Protein AF-A0A8J8BDU3-F1 (afdb_monomer)

Solvent-accessible surface area (backbone atoms only — not comparable to full-atom values): 11472 Å² total; per-residue (Å²): 120,66,72,65,54,57,56,49,55,52,52,53,51,52,52,53,52,53,51,51,55,54,51,50,54,50,51,52,53,51,50,51,53,51,49,53,53,48,52,54,54,50,52,51,52,50,51,53,51,51,54,56,48,59,62,48,70,78,60,67,96,69,56,74,68,55,54,52,53,50,49,53,53,50,52,53,49,52,52,54,50,51,51,70,76,44,81,75,67,71,87,65,80,62,79,77,59,69,36,71,42,78,63,48,75,41,67,91,38,84,89,63,37,58,68,71,79,48,50,58,39,46,61,69,59,51,61,26,17,39,64,59,82,36,53,71,44,75,36,96,64,66,79,18,40,36,36,33,42,82,90,41,87,81,28,34,43,30,38,31,62,32,41,68,81,82,80,59,94,55,71,56,48,46,15,18,24,34,41,37,30,45,98,94,42,78,47,79,30,43,17,45,85,17,77,63,75,78,61,74,131

Organism: NCBI:txid977794

Mean predicted aligned error: 18.77 Å

Structure (mmCIF, N/CA/C/O backbone):
data_AF-A0A8J8BDU3-F1
#
_entry.id   AF-A0A8J8BDU3-F1
#
loop_
_atom_site.group_PDB
_atom_site.id
_atom_site.type_symbol
_atom_site.label_atom_id
_atom_site.label_alt_id
_atom_site.label_comp_id
_atom_site.label_asym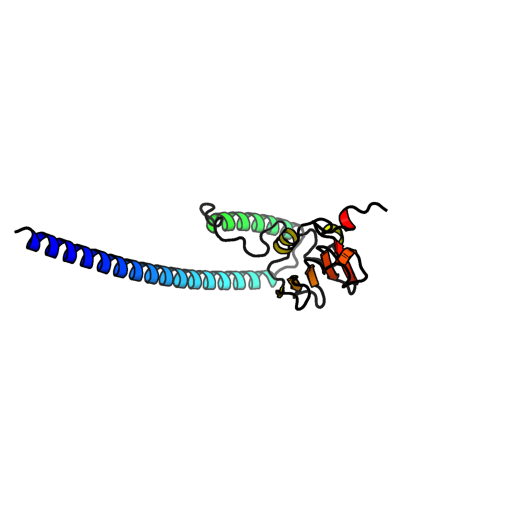_id
_atom_site.label_entity_id
_atom_site.label_seq_id
_atom_site.pdbx_PDB_ins_code
_atom_site.Cartn_x
_atom_site.Cartn_y
_atom_site.Cartn_z
_atom_site.occupancy
_atom_site.B_iso_or_equiv
_atom_site.auth_seq_id
_atom_site.auth_comp_id
_atom_site.auth_asym_id
_atom_site.auth_atom_id
_atom_site.pdbx_PDB_model_num
ATOM 1 N N . MET A 1 1 ? -25.122 0.668 69.294 1.00 50.66 1 MET A N 1
ATOM 2 C CA . MET A 1 1 ? -24.568 -0.630 68.830 1.00 50.66 1 MET A CA 1
ATOM 3 C C . MET A 1 1 ? -24.408 -0.681 67.307 1.00 50.66 1 MET A C 1
ATOM 5 O O . MET A 1 1 ? -23.441 -1.278 66.863 1.00 50.66 1 MET A O 1
ATOM 9 N N . ALA A 1 2 ? -25.266 -0.004 66.528 1.00 51.16 2 ALA A N 1
ATOM 10 C CA . ALA A 1 2 ? -25.169 0.078 65.063 1.00 51.16 2 ALA A CA 1
ATOM 11 C C . ALA A 1 2 ? -23.901 0.795 64.535 1.00 51.16 2 ALA A C 1
ATOM 13 O O . ALA A 1 2 ? -23.226 0.260 63.664 1.00 51.16 2 ALA A O 1
ATOM 14 N N . GLU A 1 3 ? -23.486 1.922 65.129 1.00 50.34 3 GLU A N 1
ATOM 15 C CA . GLU A 1 3 ? -22.326 2.704 64.639 1.00 50.34 3 GLU A CA 1
ATOM 16 C C . GLU A 1 3 ? -20.976 1.960 64.678 1.00 50.34 3 GLU A C 1
ATOM 18 O O . GLU A 1 3 ? -20.089 2.221 63.867 1.00 50.34 3 GLU A O 1
ATOM 23 N N . ARG A 1 4 ? -20.793 1.002 65.600 1.00 52.88 4 ARG A N 1
ATOM 24 C CA . ARG A 1 4 ? -19.553 0.202 65.666 1.00 52.88 4 ARG A CA 1
ATOM 25 C C . ARG A 1 4 ? -19.469 -0.854 64.563 1.00 52.88 4 ARG A C 1
ATOM 27 O O . ARG A 1 4 ? -18.363 -1.236 64.194 1.00 52.88 4 ARG A O 1
ATOM 34 N N . ILE A 1 5 ? -20.613 -1.311 64.053 1.00 52.09 5 ILE A N 1
ATOM 35 C CA . ILE A 1 5 ? -20.695 -2.331 63.000 1.00 52.09 5 ILE A CA 1
ATOM 36 C C . ILE A 1 5 ? -20.432 -1.686 61.631 1.00 52.09 5 ILE A C 1
ATOM 38 O O . ILE A 1 5 ? -19.699 -2.240 60.815 1.00 52.09 5 ILE A O 1
ATOM 42 N N . GLU A 1 6 ? -20.925 -0.467 61.403 1.00 46.25 6 GLU A N 1
ATOM 43 C CA . GLU A 1 6 ? -20.645 0.288 60.172 1.00 46.25 6 GLU A CA 1
ATOM 44 C C . GLU A 1 6 ? -19.164 0.684 60.047 1.00 46.25 6 GLU A C 1
ATOM 46 O O . GLU A 1 6 ? -18.572 0.574 58.970 1.00 46.25 6 GLU A O 1
ATOM 51 N N . GLN A 1 7 ? -18.518 1.068 61.154 1.00 54.09 7 GLN A N 1
ATOM 52 C CA . GLN A 1 7 ? -17.088 1.395 61.143 1.00 54.09 7 GLN A CA 1
ATOM 53 C C . GLN A 1 7 ? -16.180 0.179 60.902 1.00 54.09 7 GLN A C 1
ATOM 55 O O . GLN A 1 7 ? -15.109 0.345 60.311 1.00 54.09 7 GLN A O 1
ATOM 60 N N . SER A 1 8 ? -16.567 -1.030 61.334 1.00 56.41 8 SER A N 1
ATOM 61 C CA . SER A 1 8 ? -15.768 -2.235 61.069 1.00 56.41 8 SER A CA 1
ATOM 62 C C . SER A 1 8 ? -15.906 -2.692 59.617 1.00 56.41 8 SER A C 1
ATOM 64 O O . SER A 1 8 ? -14.898 -2.984 58.981 1.00 56.41 8 SER A O 1
ATOM 66 N N . LEU A 1 9 ? -17.122 -2.649 59.059 1.00 55.12 9 LEU A N 1
ATOM 67 C CA . LEU A 1 9 ? -17.382 -2.982 57.654 1.00 55.12 9 LEU A CA 1
ATOM 68 C C . LEU A 1 9 ? -16.645 -2.043 56.687 1.00 55.12 9 LEU A C 1
ATOM 70 O O . LEU A 1 9 ? -16.075 -2.499 55.700 1.00 55.12 9 LEU A O 1
ATOM 74 N N . SER A 1 10 ? -16.587 -0.745 57.000 1.00 57.41 10 SER A N 1
ATOM 75 C CA . SER A 1 10 ? -15.840 0.239 56.203 1.00 57.41 10 SER A CA 1
ATOM 76 C C . SER A 1 10 ? -14.320 -0.004 56.229 1.00 57.41 10 SER A C 1
ATOM 78 O O . SER A 1 10 ? -13.648 0.089 55.198 1.00 57.41 10 SER A O 1
ATOM 80 N N . ARG A 1 11 ? -13.760 -0.404 57.382 1.00 60.41 11 ARG A N 1
ATOM 81 C CA . ARG A 1 11 ? -12.332 -0.761 57.501 1.00 60.41 11 ARG A CA 1
ATOM 82 C C . ARG A 1 11 ? -11.969 -2.043 56.762 1.00 60.41 11 ARG A C 1
ATOM 84 O O . ARG A 1 11 ? -10.915 -2.089 56.126 1.00 60.41 11 ARG A O 1
ATOM 91 N N . ASP A 1 12 ? -12.815 -3.063 56.843 1.00 64.88 12 ASP A N 1
ATOM 92 C CA . ASP A 1 12 ? -12.567 -4.338 56.170 1.00 64.88 12 ASP A CA 1
ATOM 93 C C . ASP A 1 12 ? -12.711 -4.204 54.648 1.00 64.88 12 ASP A C 1
ATOM 95 O O . ASP A 1 12 ? -11.894 -4.750 53.904 1.00 64.88 12 ASP A O 1
ATOM 99 N N . ALA A 1 13 ? -13.651 -3.377 54.178 1.00 56.19 13 ALA A N 1
ATOM 100 C CA . ALA A 1 13 ? -13.760 -3.019 52.766 1.00 56.19 13 ALA A CA 1
ATOM 101 C C . ALA A 1 13 ? -12.519 -2.256 52.263 1.00 56.19 13 ALA A C 1
ATOM 103 O O . ALA A 1 13 ? -11.991 -2.576 51.198 1.00 56.19 13 ALA A O 1
ATOM 104 N N . GLY A 1 14 ? -11.992 -1.304 53.043 1.00 53.16 14 GLY A N 1
ATOM 105 C CA . GLY A 1 14 ? -10.765 -0.576 52.697 1.00 53.16 14 GLY A CA 1
ATOM 106 C C . GLY A 1 14 ? -9.538 -1.486 52.557 1.00 53.16 14 GLY A C 1
ATOM 107 O O . GLY A 1 14 ? -8.793 -1.375 51.583 1.00 53.16 14 GLY A O 1
ATOM 108 N N . LYS A 1 15 ? -9.366 -2.447 53.474 1.00 66.19 15 LYS A N 1
ATOM 109 C CA . LYS A 1 15 ? -8.287 -3.449 53.396 1.00 66.19 15 LYS A CA 1
ATOM 110 C C . LYS A 1 15 ? -8.436 -4.395 52.206 1.00 66.19 15 LYS A C 1
ATOM 112 O O . LYS A 1 15 ? -7.435 -4.762 51.594 1.00 66.19 15 LYS A O 1
ATOM 117 N N . ALA A 1 16 ? -9.663 -4.792 51.873 1.00 62.19 16 ALA A N 1
ATOM 118 C CA . ALA A 1 16 ? -9.920 -5.641 50.715 1.00 62.19 16 ALA A CA 1
ATOM 119 C C . ALA A 1 16 ? -9.529 -4.937 49.406 1.00 62.19 16 ALA A C 1
ATOM 121 O O . ALA A 1 16 ? -8.873 -5.538 48.557 1.00 62.19 16 ALA A O 1
ATOM 122 N N . ILE A 1 17 ? -9.853 -3.646 49.277 1.00 56.34 17 ILE A N 1
ATOM 123 C CA . ILE A 1 17 ? -9.480 -2.837 48.111 1.00 56.34 17 ILE A CA 1
ATOM 124 C C . ILE A 1 17 ? -7.956 -2.665 48.034 1.00 56.34 17 ILE A C 1
ATOM 126 O O . ILE A 1 17 ? -7.376 -2.877 46.970 1.00 56.34 17 ILE A O 1
ATOM 130 N N . GLU A 1 18 ? -7.282 -2.355 49.146 1.00 57.66 18 GLU A N 1
ATOM 131 C CA . GLU A 1 18 ? -5.818 -2.216 49.175 1.00 57.66 18 GLU A CA 1
ATOM 132 C C . GLU A 1 18 ? -5.103 -3.511 48.747 1.00 57.66 18 GLU A C 1
ATOM 134 O O . GLU A 1 18 ? -4.176 -3.478 47.931 1.00 57.66 18 GLU A O 1
ATOM 139 N N . ASN A 1 19 ? -5.564 -4.664 49.240 1.00 63.38 19 ASN A N 1
ATOM 140 C CA . ASN A 1 19 ? -5.032 -5.965 48.837 1.00 63.38 19 ASN A CA 1
ATOM 141 C C . ASN A 1 19 ? -5.278 -6.245 47.351 1.00 63.38 19 ASN A C 1
ATOM 143 O O . ASN A 1 19 ? -4.376 -6.729 46.671 1.00 63.38 19 ASN A O 1
ATOM 147 N N . MET A 1 20 ? -6.448 -5.875 46.823 1.00 56.44 20 MET A N 1
ATOM 148 C CA . MET A 1 20 ? -6.775 -6.055 45.409 1.00 56.44 20 MET A CA 1
ATOM 149 C C . MET A 1 20 ? -5.871 -5.210 44.497 1.00 56.44 20 MET A C 1
ATOM 151 O O . MET A 1 20 ? -5.372 -5.714 43.492 1.00 56.44 20 MET A O 1
ATOM 155 N N . TYR A 1 21 ? -5.582 -3.957 44.870 1.00 54.56 21 TYR A N 1
ATOM 156 C CA . TYR A 1 21 ? -4.636 -3.103 44.137 1.00 54.56 21 TYR A CA 1
ATOM 157 C C . TYR A 1 21 ? -3.196 -3.628 44.212 1.00 54.56 21 TYR A C 1
ATOM 159 O O . TYR A 1 21 ? -2.476 -3.620 43.211 1.00 54.56 21 TYR A O 1
ATOM 167 N N . ARG A 1 22 ? -2.775 -4.133 45.376 1.00 58.62 22 ARG A N 1
ATOM 168 C CA . ARG A 1 22 ? -1.437 -4.708 45.569 1.00 58.62 22 ARG A CA 1
ATOM 169 C C . ARG A 1 22 ? -1.254 -6.016 44.791 1.00 58.62 22 ARG A C 1
ATOM 171 O O . ARG A 1 22 ? -0.190 -6.246 44.219 1.00 58.62 22 ARG A O 1
ATOM 178 N N . GLU A 1 23 ? -2.281 -6.860 44.736 1.00 60.09 23 GLU A N 1
ATOM 179 C CA . GLU A 1 23 ? -2.283 -8.076 43.916 1.00 60.09 23 GLU A CA 1
ATOM 180 C C . GLU A 1 23 ? -2.313 -7.767 42.418 1.00 60.09 23 GLU A C 1
ATOM 182 O O . GLU A 1 23 ? -1.594 -8.413 41.657 1.00 60.09 23 GLU A O 1
ATOM 187 N N . ALA A 1 24 ? -3.084 -6.765 41.987 1.00 55.28 24 ALA A N 1
ATOM 188 C CA . ALA A 1 24 ? -3.096 -6.323 40.595 1.00 55.28 24 ALA A CA 1
ATOM 189 C C . ALA A 1 24 ? -1.714 -5.810 40.151 1.00 55.28 24 ALA A C 1
ATOM 191 O O . ALA A 1 24 ? -1.234 -6.213 39.093 1.00 55.28 24 ALA A O 1
ATOM 192 N N . GLY A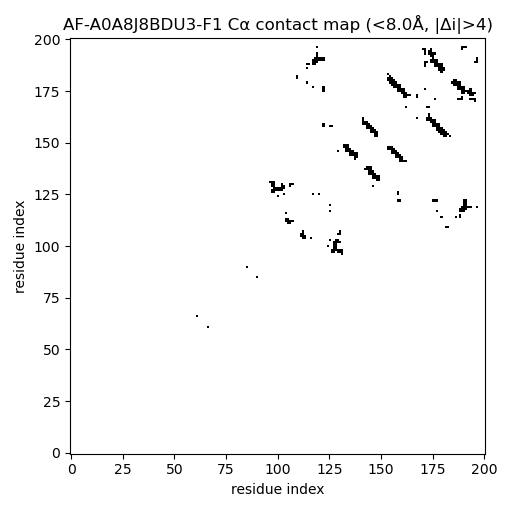 1 25 ? -1.036 -5.019 40.995 1.00 56.38 25 GLY A N 1
ATOM 193 C CA . GLY A 1 25 ? 0.333 -4.548 40.747 1.00 56.38 25 GLY A CA 1
ATOM 194 C C . GLY A 1 25 ? 1.357 -5.686 40.632 1.00 56.38 25 GLY A C 1
ATOM 195 O O . GLY A 1 25 ? 2.149 -5.722 39.690 1.00 56.38 25 GLY A O 1
ATOM 196 N N . LYS A 1 26 ? 1.291 -6.682 41.527 1.00 61.12 26 LYS A N 1
ATOM 197 C CA . LYS A 1 26 ? 2.151 -7.878 41.446 1.00 61.12 26 LYS A CA 1
ATOM 198 C C . LYS A 1 26 ? 1.902 -8.694 40.179 1.00 61.12 26 LYS A C 1
ATOM 200 O O . LYS A 1 26 ? 2.852 -9.129 39.537 1.00 61.12 26 LYS A O 1
ATOM 205 N N . ARG A 1 27 ? 0.639 -8.854 39.773 1.00 55.69 27 ARG A N 1
ATOM 206 C CA . ARG A 1 27 ? 0.294 -9.561 38.530 1.00 55.69 27 ARG A CA 1
ATOM 207 C C . ARG A 1 27 ? 0.848 -8.846 37.300 1.00 55.69 27 ARG A C 1
ATOM 209 O O . ARG A 1 27 ? 1.322 -9.518 36.392 1.00 55.69 27 ARG A O 1
ATOM 216 N N . THR A 1 28 ? 0.840 -7.512 37.270 1.00 54.75 28 THR A N 1
ATOM 217 C CA . THR A 1 28 ? 1.458 -6.762 36.166 1.00 54.75 28 THR A CA 1
ATOM 218 C C . THR A 1 28 ? 2.979 -6.914 36.132 1.00 54.75 28 THR A C 1
ATOM 220 O O . THR A 1 28 ? 3.530 -7.124 35.055 1.00 54.75 28 THR A O 1
ATOM 223 N N . GLU A 1 29 ? 3.660 -6.904 37.281 1.00 59.44 29 GLU A N 1
ATOM 224 C CA . GLU A 1 29 ? 5.108 -7.163 37.342 1.00 59.44 29 GLU A CA 1
ATOM 225 C C . GLU A 1 29 ? 5.466 -8.586 36.894 1.00 59.44 29 GLU A C 1
ATOM 227 O O . GLU A 1 29 ? 6.441 -8.783 36.167 1.00 59.44 29 GLU A O 1
ATOM 232 N N . ASP A 1 30 ? 4.665 -9.579 37.281 1.00 58.91 30 ASP A N 1
ATOM 233 C CA . ASP A 1 30 ? 4.867 -10.972 36.881 1.00 58.91 30 ASP A CA 1
ATOM 234 C C . ASP A 1 30 ? 4.648 -11.175 35.376 1.00 58.91 30 ASP A C 1
ATOM 236 O O . ASP A 1 30 ? 5.378 -11.941 34.745 1.00 58.91 30 ASP A O 1
ATOM 240 N N . VAL A 1 31 ? 3.680 -10.472 34.777 1.00 52.41 31 VAL A N 1
ATOM 241 C CA . VAL A 1 31 ? 3.472 -10.483 33.321 1.00 52.41 31 VAL A CA 1
ATOM 242 C C . VAL A 1 31 ? 4.666 -9.856 32.605 1.00 52.41 31 VAL A C 1
ATOM 244 O O . VAL A 1 31 ? 5.182 -10.465 31.673 1.00 52.41 31 VAL A O 1
ATOM 247 N N . VAL A 1 32 ? 5.159 -8.702 33.066 1.00 60.03 32 VAL A N 1
ATOM 248 C CA . VAL A 1 32 ? 6.339 -8.050 32.472 1.00 60.03 32 VAL A CA 1
ATOM 249 C C . VAL A 1 32 ? 7.559 -8.969 32.542 1.00 60.03 32 VAL A C 1
ATOM 251 O O . VAL A 1 32 ? 8.202 -9.192 31.521 1.00 60.03 32 VAL A O 1
ATOM 254 N N . LYS A 1 33 ? 7.833 -9.590 33.697 1.00 64.19 33 LYS A N 1
ATOM 255 C CA . LYS A 1 33 ? 8.950 -10.541 33.845 1.00 64.19 33 LYS A CA 1
ATOM 256 C C . LYS A 1 33 ? 8.834 -11.737 32.904 1.00 64.19 33 LYS A C 1
ATOM 258 O O . LYS A 1 33 ? 9.828 -12.122 32.296 1.00 64.19 33 LYS A O 1
ATOM 263 N N . ARG A 1 34 ? 7.636 -12.316 32.764 1.00 58.34 34 ARG A N 1
ATOM 264 C CA . ARG A 1 34 ? 7.400 -13.447 31.851 1.00 58.34 34 ARG A CA 1
ATOM 265 C C . ARG A 1 34 ? 7.583 -13.053 30.390 1.00 58.34 34 ARG A C 1
ATOM 267 O O . ARG A 1 34 ? 8.145 -13.838 29.637 1.00 58.34 34 ARG A O 1
ATOM 274 N N . VAL A 1 35 ? 7.141 -11.857 29.999 1.00 55.06 35 VAL A N 1
ATOM 275 C CA . VAL A 1 35 ? 7.335 -11.336 28.638 1.00 55.06 35 VAL A CA 1
ATOM 276 C C . VAL A 1 35 ? 8.819 -11.115 28.360 1.00 55.06 35 VAL A C 1
ATOM 278 O O . VAL A 1 35 ? 9.317 -11.608 27.358 1.00 55.06 35 VAL A O 1
ATOM 281 N N . THR A 1 36 ? 9.557 -10.480 29.275 1.00 63.62 36 THR A N 1
ATOM 282 C CA . THR A 1 36 ? 11.005 -10.276 29.111 1.00 63.62 36 THR A CA 1
ATOM 283 C C . THR A 1 36 ? 11.767 -11.601 29.018 1.00 63.62 36 THR A C 1
ATOM 285 O O . THR A 1 36 ? 12.618 -11.757 28.148 1.00 63.62 36 THR A O 1
ATOM 288 N N . GLN A 1 37 ? 11.432 -12.587 29.858 1.00 66.00 37 GLN A N 1
ATOM 289 C CA . GLN A 1 37 ? 12.038 -13.921 29.784 1.00 66.00 37 GLN A CA 1
ATOM 290 C C . GLN A 1 37 ? 11.703 -14.639 28.471 1.00 66.00 37 GLN A C 1
ATOM 292 O O . GLN A 1 37 ? 12.583 -15.242 27.859 1.00 66.00 37 GLN A O 1
ATOM 297 N N . ALA A 1 38 ? 10.453 -14.548 28.010 1.00 59.03 38 ALA A N 1
ATOM 298 C CA . ALA A 1 38 ? 10.052 -15.114 26.729 1.00 59.03 38 ALA A CA 1
ATOM 299 C C . ALA A 1 38 ? 10.802 -14.452 25.560 1.00 59.03 38 ALA A C 1
ATOM 301 O O . ALA A 1 38 ? 11.287 -15.163 24.681 1.00 59.03 38 ALA A O 1
ATOM 302 N N . ASP A 1 39 ? 10.962 -13.128 25.568 1.00 56.28 39 ASP A N 1
ATOM 303 C CA . ASP A 1 39 ? 11.694 -12.391 24.532 1.00 56.28 39 ASP A CA 1
ATOM 304 C C . ASP A 1 39 ? 13.178 -12.786 24.486 1.00 56.28 39 ASP A C 1
ATOM 306 O O . ASP A 1 39 ? 13.727 -13.005 23.403 1.00 56.28 39 ASP A O 1
ATOM 310 N N . GLU A 1 40 ? 13.826 -12.962 25.642 1.00 63.44 40 GLU A N 1
ATOM 311 C CA . GLU A 1 40 ? 15.210 -13.445 25.720 1.00 63.44 40 GLU A CA 1
ATOM 312 C C . GLU A 1 40 ? 15.363 -14.870 25.165 1.00 63.44 40 GLU A C 1
ATOM 314 O O . GLU A 1 40 ? 16.320 -15.165 24.441 1.00 63.44 40 GLU A O 1
ATOM 319 N N . GLU A 1 41 ? 14.418 -15.763 25.461 1.00 65.88 41 GLU A N 1
ATOM 320 C CA . GLU A 1 41 ? 14.419 -17.123 24.919 1.00 65.88 41 GLU A CA 1
ATOM 321 C C . GLU A 1 41 ? 14.188 -17.146 23.404 1.00 65.88 41 GLU A C 1
ATOM 323 O O . GLU A 1 41 ? 14.839 -17.917 22.690 1.00 65.88 41 GLU A O 1
ATOM 328 N N . GLN A 1 42 ? 13.289 -16.304 22.889 1.00 57.53 42 GLN A N 1
ATOM 329 C CA . GLN A 1 42 ? 13.041 -16.20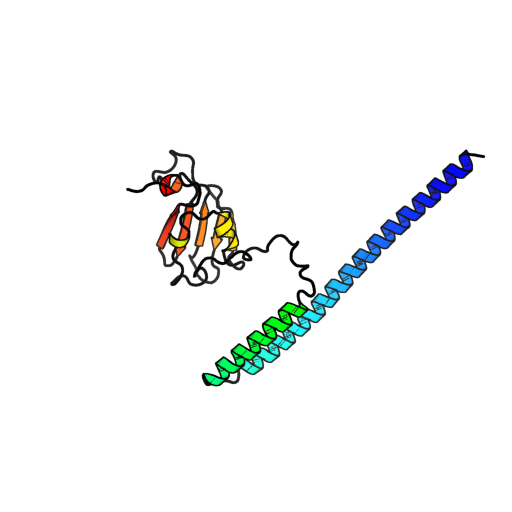0 21.450 1.00 57.53 42 GLN A CA 1
ATOM 330 C C . GLN A 1 42 ? 14.239 -15.585 20.719 1.00 57.53 42 GLN A C 1
ATOM 332 O O . GLN A 1 42 ? 14.621 -16.084 19.661 1.00 57.53 42 GLN A O 1
ATOM 337 N N . ALA A 1 43 ? 14.896 -14.575 21.297 1.00 54.91 43 ALA A N 1
ATOM 338 C CA . ALA A 1 43 ? 16.114 -13.991 20.737 1.00 54.91 43 ALA A CA 1
ATOM 339 C C . ALA A 1 43 ? 17.239 -15.032 20.601 1.00 54.91 43 ALA A C 1
ATOM 341 O O . ALA A 1 43 ? 17.909 -15.089 19.568 1.00 54.91 43 ALA A O 1
ATOM 342 N N . ARG A 1 44 ? 17.403 -15.915 21.598 1.00 62.06 44 ARG A N 1
ATOM 343 C CA . ARG A 1 44 ? 18.372 -17.026 21.538 1.00 62.06 44 ARG A CA 1
ATOM 344 C C . ARG A 1 44 ? 18.021 -18.045 20.455 1.00 62.06 44 ARG A C 1
ATOM 346 O O . ARG A 1 44 ? 18.899 -18.431 19.689 1.00 62.06 44 ARG A O 1
ATOM 353 N N . LYS A 1 45 ? 16.744 -18.425 20.332 1.00 63.34 45 LYS A N 1
ATOM 354 C CA . LYS A 1 45 ? 16.275 -19.335 19.270 1.00 63.34 45 LYS A CA 1
ATOM 355 C C . LYS A 1 45 ? 16.476 -18.739 17.874 1.00 63.34 45 LYS A C 1
ATOM 357 O O . LYS A 1 45 ? 16.828 -19.460 16.948 1.00 63.34 45 LYS A O 1
ATOM 362 N N . LEU A 1 46 ? 16.291 -17.428 17.711 1.00 54.62 46 LEU A N 1
ATOM 363 C CA . LEU A 1 46 ? 16.522 -16.740 16.437 1.00 54.62 46 LEU A CA 1
ATOM 364 C C . LEU A 1 46 ? 18.008 -16.701 16.057 1.00 54.62 46 LEU A C 1
ATOM 366 O O . LEU A 1 46 ? 18.332 -16.914 14.890 1.00 54.62 46 LEU A O 1
ATOM 370 N N . LEU A 1 47 ? 18.904 -16.485 17.026 1.00 57.41 47 LEU A N 1
ATOM 371 C CA . LEU A 1 47 ? 20.355 -16.582 16.825 1.00 57.41 47 LEU A CA 1
ATOM 372 C C . LEU A 1 47 ? 20.779 -17.997 16.406 1.00 57.41 47 LEU A C 1
ATOM 374 O O . LEU A 1 47 ? 21.525 -18.152 15.443 1.00 57.41 47 LEU A O 1
ATOM 378 N N . GLU A 1 48 ? 20.245 -19.027 17.062 1.00 62.91 48 GLU A N 1
ATOM 379 C CA . GLU A 1 48 ? 20.520 -20.429 16.727 1.00 62.91 48 GLU A CA 1
ATOM 380 C C . GLU A 1 48 ? 20.029 -20.790 15.312 1.00 62.91 48 GLU A C 1
ATOM 382 O O . GLU A 1 48 ? 20.747 -21.415 14.529 1.00 62.91 48 GLU A O 1
ATOM 387 N N . VAL A 1 49 ? 18.831 -20.329 14.934 1.00 62.22 49 VAL A N 1
ATOM 388 C CA . VAL A 1 49 ? 18.285 -20.502 13.577 1.00 62.22 49 VAL A CA 1
ATOM 389 C C . VAL A 1 49 ? 19.138 -19.765 12.540 1.00 62.22 49 VAL A C 1
ATOM 391 O O . VAL A 1 49 ? 19.384 -20.307 11.461 1.00 62.22 49 VAL A O 1
ATOM 394 N N . ALA A 1 50 ? 19.622 -18.560 12.854 1.00 54.25 50 ALA A N 1
ATOM 395 C CA . ALA A 1 50 ? 20.497 -17.792 11.973 1.00 54.25 50 ALA A CA 1
ATOM 396 C C . ALA A 1 50 ? 21.857 -18.482 11.761 1.00 54.25 50 ALA A C 1
ATOM 398 O O . ALA A 1 50 ? 22.320 -18.570 10.623 1.00 54.25 50 ALA A O 1
ATOM 399 N N . GLU A 1 51 ? 22.465 -19.046 12.809 1.00 55.00 51 GLU A N 1
ATOM 400 C CA . GLU A 1 51 ? 23.690 -19.849 12.681 1.00 55.00 51 GLU A CA 1
ATOM 401 C C . GLU A 1 51 ? 23.464 -21.128 11.865 1.00 55.00 51 GLU A C 1
ATOM 403 O O . GLU A 1 51 ? 24.301 -21.513 11.040 1.00 55.00 51 GLU A O 1
ATOM 408 N N . HIS A 1 52 ? 22.321 -21.790 12.058 1.00 54.50 52 HIS A N 1
ATOM 409 C CA . HIS A 1 52 ? 21.991 -23.016 11.340 1.00 54.50 52 HIS A CA 1
ATOM 410 C C . HIS A 1 52 ? 21.711 -22.760 9.847 1.00 54.50 52 HIS A C 1
ATOM 412 O O . HIS A 1 52 ? 22.074 -23.587 9.003 1.00 54.50 52 HIS A O 1
ATOM 418 N N . LEU A 1 53 ? 21.116 -21.609 9.510 1.00 53.44 53 LEU A N 1
ATOM 419 C CA . LEU A 1 53 ? 20.917 -21.147 8.132 1.00 53.44 53 LEU A CA 1
ATOM 420 C C . LEU A 1 53 ? 22.240 -20.712 7.483 1.00 53.44 53 LEU A C 1
ATOM 422 O O . LEU A 1 53 ? 22.548 -21.151 6.377 1.00 53.44 53 LEU A O 1
ATOM 426 N N . GLY A 1 54 ? 23.090 -19.973 8.204 1.00 49.34 54 GLY A N 1
ATOM 427 C CA . GLY A 1 54 ? 24.413 -19.565 7.717 1.00 49.34 54 GLY A CA 1
ATOM 428 C C . GLY A 1 54 ? 25.340 -20.744 7.389 1.00 49.34 54 GLY A C 1
ATOM 429 O O . GLY A 1 54 ? 26.089 -20.693 6.414 1.00 49.34 54 GLY A O 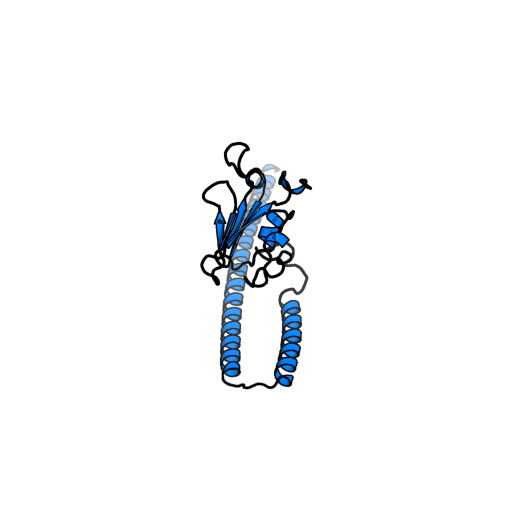1
ATOM 430 N N . ARG A 1 55 ? 25.249 -21.855 8.139 1.00 49.84 55 ARG A N 1
ATOM 431 C CA . ARG A 1 55 ? 25.949 -23.112 7.799 1.00 49.84 55 ARG A CA 1
ATOM 432 C C . ARG A 1 55 ? 25.355 -23.845 6.596 1.00 49.84 55 ARG A C 1
ATOM 434 O O . ARG A 1 55 ? 26.087 -24.582 5.939 1.00 49.84 55 ARG A O 1
ATOM 441 N N . THR A 1 56 ? 24.060 -23.692 6.313 1.00 51.09 56 THR A N 1
ATOM 442 C CA . THR A 1 56 ? 23.408 -24.395 5.193 1.00 51.09 56 THR A CA 1
ATOM 443 C C . THR A 1 56 ? 23.549 -23.666 3.858 1.00 51.09 56 THR A C 1
ATOM 445 O O . THR A 1 56 ? 23.598 -24.339 2.834 1.00 51.09 56 THR A O 1
ATOM 448 N N . ASP A 1 57 ? 23.707 -22.339 3.844 1.00 46.38 57 ASP A N 1
ATOM 449 C CA . ASP A 1 57 ? 23.974 -21.583 2.607 1.00 46.38 57 ASP A CA 1
ATOM 450 C C . ASP A 1 57 ? 25.415 -21.757 2.086 1.00 46.38 57 ASP A C 1
ATOM 452 O O . ASP A 1 57 ? 25.650 -21.712 0.879 1.00 46.38 57 ASP A O 1
ATOM 456 N N . ALA A 1 58 ? 26.386 -22.049 2.964 1.00 42.53 58 ALA A N 1
ATOM 457 C CA . ALA A 1 58 ? 27.770 -22.344 2.566 1.00 42.53 58 ALA A CA 1
ATOM 458 C C . ALA A 1 58 ? 27.920 -23.669 1.789 1.00 42.53 58 ALA A C 1
ATOM 460 O O . ALA A 1 58 ? 28.958 -23.928 1.180 1.00 42.53 58 ALA A O 1
ATOM 461 N N . ALA A 1 59 ? 26.883 -24.508 1.787 1.00 51.28 59 ALA A N 1
ATOM 462 C CA . ALA A 1 59 ? 26.865 -25.779 1.093 1.00 51.28 59 ALA A CA 1
ATOM 463 C C . ALA A 1 59 ? 25.552 -25.930 0.325 1.00 51.28 59 ALA A C 1
ATOM 465 O O . ALA A 1 59 ? 24.619 -26.515 0.866 1.00 51.28 59 ALA A O 1
ATOM 466 N N . LYS A 1 60 ? 25.490 -25.467 -0.938 1.00 52.84 60 LYS A N 1
ATOM 467 C CA . LYS A 1 60 ? 24.950 -26.279 -2.052 1.00 52.84 60 LYS A CA 1
ATOM 468 C C . LYS A 1 60 ? 24.756 -25.543 -3.384 1.00 52.84 60 LYS A C 1
ATOM 470 O O . LYS A 1 60 ? 23.802 -24.796 -3.588 1.00 52.84 60 LYS A O 1
ATOM 475 N N . THR A 1 61 ? 25.487 -26.022 -4.384 1.00 50.38 61 THR A N 1
ATOM 476 C CA . THR A 1 61 ? 24.876 -26.505 -5.629 1.00 50.38 61 THR A CA 1
ATOM 477 C C . THR A 1 61 ? 23.897 -27.640 -5.282 1.00 50.38 61 THR A C 1
ATOM 479 O O . THR A 1 61 ? 24.318 -28.754 -4.990 1.00 50.38 61 THR A O 1
ATOM 482 N N . THR A 1 62 ? 22.589 -27.361 -5.248 1.00 54.47 62 THR A N 1
ATOM 483 C CA . THR A 1 62 ? 21.535 -28.380 -5.043 1.00 54.47 62 THR A CA 1
ATOM 484 C C . THR A 1 62 ? 20.809 -28.679 -6.342 1.00 54.47 62 THR A C 1
ATOM 486 O O . THR A 1 62 ? 20.381 -27.770 -7.060 1.00 54.47 62 THR A O 1
ATOM 489 N N . SER A 1 63 ? 20.616 -29.967 -6.610 1.00 61.47 63 SER A N 1
ATOM 490 C CA . SER A 1 63 ? 19.795 -30.446 -7.723 1.00 61.47 63 SER A CA 1
ATOM 491 C C . SER A 1 63 ? 18.302 -30.139 -7.498 1.00 61.47 63 SER A C 1
ATOM 493 O O . SER A 1 63 ? 17.854 -29.910 -6.371 1.00 61.47 63 SER A O 1
ATOM 495 N N . ALA A 1 64 ? 17.498 -30.139 -8.567 1.00 54.72 64 ALA A N 1
ATOM 496 C CA . ALA A 1 64 ? 16.066 -29.812 -8.512 1.00 54.72 64 ALA A CA 1
ATOM 497 C C . ALA A 1 64 ? 15.255 -30.705 -7.544 1.00 54.72 64 ALA A C 1
ATOM 499 O O . ALA A 1 64 ? 14.299 -30.231 -6.928 1.00 54.72 64 ALA A O 1
ATOM 500 N N . ALA A 1 65 ? 15.673 -31.961 -7.353 1.00 55.41 65 ALA A N 1
ATOM 501 C CA . ALA A 1 65 ? 15.045 -32.897 -6.420 1.00 55.41 65 ALA A CA 1
ATOM 502 C C . ALA A 1 65 ? 15.249 -32.485 -4.949 1.00 55.41 65 ALA A C 1
ATOM 504 O O . ALA A 1 65 ? 14.329 -32.572 -4.136 1.00 55.41 65 ALA A O 1
ATOM 505 N N . GLU A 1 66 ? 16.423 -31.952 -4.606 1.00 58.03 66 GLU A N 1
ATOM 506 C CA . GLU A 1 66 ? 16.711 -31.485 -3.246 1.00 58.03 66 GLU A CA 1
ATOM 507 C C . GLU A 1 66 ? 15.949 -30.199 -2.913 1.00 58.03 66 GLU A C 1
ATOM 509 O O . GLU A 1 66 ? 15.505 -30.026 -1.779 1.00 58.03 66 GLU A O 1
ATOM 514 N N . LYS A 1 67 ? 15.718 -29.328 -3.906 1.00 58.31 67 LYS A N 1
ATOM 515 C CA . LYS A 1 67 ? 14.880 -28.130 -3.738 1.00 58.31 67 LYS A CA 1
ATOM 516 C C . LYS A 1 67 ? 13.419 -28.488 -3.455 1.00 58.31 67 LYS A C 1
ATOM 518 O O . LYS A 1 67 ? 12.793 -27.851 -2.609 1.00 58.31 67 LYS A O 1
ATOM 523 N N . GLN A 1 68 ? 12.881 -29.518 -4.113 1.00 57.72 68 GLN A N 1
ATOM 524 C CA . GLN A 1 68 ? 11.522 -30.005 -3.844 1.00 57.72 68 GLN A CA 1
ATOM 525 C C . GLN A 1 68 ? 11.408 -30.663 -2.463 1.00 57.72 68 GLN A C 1
ATOM 527 O O . GLN A 1 68 ? 10.463 -30.371 -1.730 1.00 57.72 68 GLN A O 1
ATOM 532 N N . ALA A 1 69 ? 12.394 -31.472 -2.063 1.00 58.22 69 ALA A N 1
ATOM 533 C CA . ALA A 1 69 ? 12.435 -32.055 -0.723 1.00 58.22 69 ALA A CA 1
ATOM 534 C C . ALA A 1 69 ? 12.515 -30.969 0.367 1.00 58.22 69 ALA A C 1
ATOM 536 O O . ALA A 1 69 ? 11.756 -31.001 1.333 1.00 58.22 69 ALA A O 1
ATOM 537 N N . GLN A 1 70 ? 13.348 -29.941 0.174 1.00 59.41 70 GLN A N 1
ATOM 538 C CA . GLN A 1 70 ? 13.439 -28.797 1.087 1.00 59.41 70 GLN A CA 1
ATOM 539 C C . GLN A 1 70 ? 12.147 -27.973 1.141 1.00 59.41 70 GLN A C 1
ATOM 541 O O . GLN A 1 70 ? 11.770 -27.503 2.215 1.00 59.41 70 GLN A O 1
ATOM 546 N N . ALA A 1 71 ? 11.446 -27.802 0.016 1.00 55.94 71 ALA A N 1
ATOM 547 C CA . ALA A 1 71 ? 10.152 -27.124 -0.017 1.00 55.94 71 ALA A CA 1
ATOM 548 C C . ALA A 1 71 ? 9.084 -27.903 0.768 1.00 55.94 71 ALA A C 1
ATOM 550 O O . ALA A 1 71 ? 8.339 -27.307 1.550 1.00 55.94 71 ALA A O 1
ATOM 551 N N . ALA A 1 72 ? 9.061 -29.233 0.629 1.00 58.66 72 ALA A N 1
ATOM 552 C CA . ALA A 1 72 ? 8.173 -30.102 1.393 1.00 58.66 72 ALA A CA 1
ATOM 553 C C . ALA A 1 72 ? 8.479 -30.023 2.898 1.00 58.66 72 ALA A C 1
ATOM 555 O O . ALA A 1 72 ? 7.578 -29.745 3.690 1.00 58.66 72 ALA A O 1
ATOM 556 N N . THR A 1 73 ? 9.749 -30.138 3.298 1.00 61.34 73 THR A N 1
ATOM 557 C CA . THR A 1 73 ? 10.168 -30.001 4.702 1.00 61.34 73 THR A CA 1
ATOM 558 C C . THR A 1 73 ? 9.828 -28.619 5.271 1.00 61.34 73 THR A C 1
ATOM 560 O O . THR A 1 73 ? 9.270 -28.528 6.363 1.00 61.34 73 THR A O 1
ATOM 563 N N . ARG A 1 74 ? 10.060 -27.535 4.514 1.00 64.88 74 ARG A N 1
ATOM 564 C CA . ARG A 1 74 ? 9.675 -26.167 4.909 1.00 64.88 74 ARG A CA 1
ATOM 565 C C . ARG A 1 74 ? 8.168 -26.017 5.097 1.00 64.88 74 ARG A C 1
ATOM 567 O O . ARG A 1 74 ? 7.743 -25.326 6.019 1.00 64.88 74 ARG A O 1
ATOM 574 N N . SER A 1 75 ? 7.360 -26.660 4.255 1.00 60.69 75 SER A N 1
ATOM 575 C CA . SER A 1 75 ? 5.899 -26.608 4.372 1.00 60.69 75 SER A CA 1
ATOM 576 C C . SER A 1 75 ? 5.390 -27.313 5.636 1.00 60.69 75 SER A C 1
ATOM 578 O O . SER A 1 75 ? 4.509 -26.788 6.320 1.00 60.69 75 SER A O 1
ATOM 580 N N . THR A 1 76 ? 6.008 -28.438 6.005 1.00 68.94 76 THR A N 1
ATOM 581 C CA . THR A 1 76 ? 5.703 -29.171 7.239 1.00 68.94 76 THR A CA 1
ATOM 582 C C . THR A 1 76 ? 6.119 -28.380 8.473 1.00 68.94 76 THR A C 1
ATOM 584 O O . THR A 1 76 ? 5.295 -28.200 9.371 1.00 68.94 76 THR A O 1
ATOM 587 N N . LEU A 1 77 ? 7.338 -27.821 8.490 1.00 64.94 77 LEU A N 1
ATOM 588 C CA . LEU A 1 77 ? 7.776 -26.949 9.585 1.00 64.94 77 LEU A CA 1
ATOM 589 C C . LEU A 1 77 ? 6.843 -25.746 9.732 1.00 64.94 77 LEU A C 1
ATOM 591 O O . LEU A 1 77 ? 6.423 -25.433 10.839 1.00 64.94 77 LEU A O 1
ATOM 595 N N . ARG A 1 78 ? 6.450 -25.100 8.628 1.00 62.09 78 ARG A N 1
ATOM 596 C CA . ARG A 1 78 ? 5.537 -23.949 8.666 1.00 62.09 78 ARG A CA 1
ATOM 597 C C . ARG A 1 78 ? 4.187 -24.300 9.295 1.00 62.09 78 ARG A C 1
ATOM 599 O O . ARG A 1 78 ? 3.647 -23.500 10.054 1.00 62.09 78 ARG A O 1
ATOM 606 N N . ARG A 1 79 ? 3.656 -25.494 9.014 1.00 63.69 79 ARG A N 1
ATOM 607 C CA . ARG A 1 79 ? 2.412 -25.984 9.626 1.00 63.69 79 ARG A CA 1
ATOM 608 C C . ARG A 1 79 ? 2.582 -26.227 11.127 1.00 63.69 79 ARG A C 1
ATOM 610 O O . ARG A 1 79 ? 1.737 -25.790 11.900 1.00 63.69 79 ARG A O 1
ATOM 617 N N . GLN A 1 80 ? 3.677 -26.868 11.534 1.00 66.56 80 GLN A N 1
ATOM 618 C CA . GLN A 1 80 ? 3.970 -27.123 12.948 1.00 66.56 80 GLN A CA 1
ATOM 619 C C . GLN A 1 80 ? 4.181 -25.818 13.728 1.00 66.56 80 GLN A C 1
ATOM 621 O O . GLN A 1 80 ? 3.604 -25.645 14.797 1.00 66.56 80 GLN A O 1
ATOM 626 N N . PHE A 1 81 ? 4.917 -24.859 13.162 1.00 58.69 81 PHE A N 1
ATOM 627 C CA . PHE A 1 81 ? 5.099 -23.536 13.760 1.00 58.69 81 PHE A CA 1
ATOM 628 C C . PHE A 1 81 ? 3.780 -22.773 13.888 1.00 58.69 81 PHE A C 1
ATOM 630 O O . PHE A 1 81 ? 3.524 -22.183 14.931 1.00 58.69 81 PHE A O 1
ATOM 637 N N . SER A 1 82 ? 2.906 -22.831 12.879 1.00 61.84 82 SER A N 1
ATOM 638 C CA . SER A 1 82 ? 1.578 -22.211 12.962 1.00 61.84 82 SER A CA 1
ATOM 639 C C . SER A 1 82 ? 0.730 -22.789 14.097 1.00 61.84 82 SER A C 1
ATOM 641 O O . SER A 1 82 ? -0.025 -22.054 14.719 1.00 61.84 82 SER A O 1
ATOM 643 N N . GLN A 1 83 ? 0.848 -24.090 14.368 1.00 65.38 83 GLN A N 1
ATOM 644 C CA . GLN A 1 83 ? 0.087 -24.763 15.419 1.00 65.38 83 GLN A CA 1
ATOM 645 C C . GLN A 1 83 ? 0.601 -24.424 16.828 1.00 65.38 83 GLN A C 1
ATOM 647 O O . GLN A 1 83 ? -0.180 -24.389 17.773 1.00 65.38 83 GLN A O 1
ATOM 652 N N . VAL A 1 84 ? 1.905 -24.160 16.967 1.00 64.50 84 VAL A N 1
ATOM 653 C CA . VAL A 1 84 ? 2.531 -23.762 18.239 1.00 64.50 84 VAL A CA 1
ATOM 654 C C . VAL A 1 84 ? 2.328 -22.276 18.535 1.00 64.50 84 VAL A C 1
ATOM 656 O O . VAL A 1 84 ? 2.162 -21.909 19.693 1.00 64.50 84 VAL A O 1
ATOM 659 N N . LEU A 1 85 ? 2.345 -21.424 17.506 1.00 59.66 85 LEU A N 1
ATOM 660 C CA . LEU A 1 85 ? 2.189 -19.973 17.657 1.00 59.66 85 LEU A CA 1
ATOM 661 C C . LEU A 1 85 ? 0.737 -19.539 17.904 1.00 59.66 85 LEU A C 1
ATOM 663 O O . LEU A 1 85 ? 0.523 -18.465 18.456 1.00 59.66 85 LEU A O 1
ATOM 667 N N . ASP A 1 86 ? -0.247 -20.358 17.526 1.00 53.38 86 ASP A N 1
ATOM 668 C CA . ASP A 1 86 ? -1.666 -20.075 17.764 1.00 53.38 86 ASP A CA 1
ATOM 669 C C . ASP A 1 86 ? -2.417 -21.313 18.295 1.00 53.38 86 ASP A C 1
ATOM 671 O O . ASP A 1 86 ? -3.263 -21.893 17.603 1.00 53.38 86 ASP A O 1
ATOM 675 N N . PRO A 1 87 ? -2.119 -21.759 19.532 1.00 52.25 87 PRO A N 1
ATOM 676 C CA . PRO A 1 87 ? -2.790 -22.890 20.153 1.00 52.25 87 PRO A CA 1
ATOM 677 C C . PRO A 1 87 ? -4.164 -22.442 20.678 1.00 52.25 87 PRO A C 1
ATOM 679 O O . PRO A 1 87 ? -4.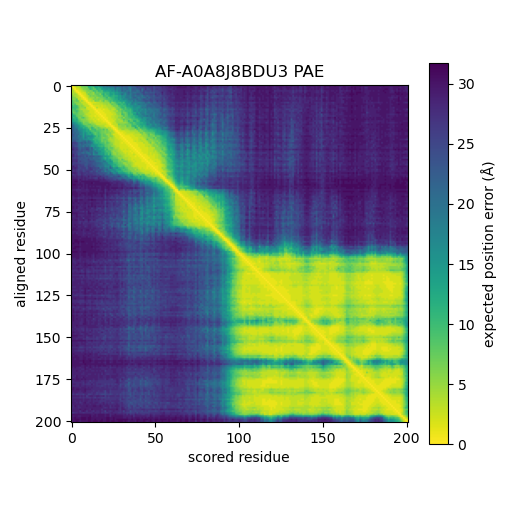401 -22.397 21.881 1.00 52.25 87 PRO A O 1
ATOM 682 N N . GLY A 1 88 ? -5.075 -22.049 19.784 1.00 52.62 88 GLY A N 1
ATOM 683 C CA . GLY A 1 88 ? -6.443 -21.689 20.170 1.00 52.62 88 GLY A CA 1
ATOM 684 C C . GLY A 1 88 ? -7.167 -20.670 19.296 1.00 52.62 88 GLY A C 1
ATOM 685 O O . GLY A 1 88 ? -8.328 -20.388 19.581 1.00 52.62 88 GLY A O 1
ATOM 686 N N . GLY A 1 89 ? -6.546 -20.105 18.258 1.00 53.00 89 GLY A N 1
ATOM 687 C CA . GLY A 1 89 ? -7.205 -19.106 17.410 1.00 53.00 89 GLY A CA 1
ATOM 688 C C . GLY A 1 89 ? -7.431 -17.760 18.104 1.00 53.00 89 GLY A C 1
ATOM 689 O O . GLY A 1 89 ? -8.266 -16.981 17.644 1.00 53.00 89 GLY A O 1
ATOM 690 N N . GLN A 1 90 ? -6.742 -17.498 19.222 1.00 49.69 90 GLN A N 1
ATOM 691 C CA . GLN A 1 90 ? -6.967 -16.316 20.066 1.00 49.69 90 GLN A CA 1
ATOM 692 C C . GLN A 1 90 ? -6.241 -15.062 19.548 1.00 49.69 90 GLN A C 1
ATOM 694 O O . GLN A 1 90 ? -6.538 -13.955 19.991 1.00 49.69 90 GLN A O 1
ATOM 699 N N . ILE A 1 91 ? -5.374 -15.186 18.534 1.00 50.59 91 ILE A N 1
ATOM 700 C CA . ILE A 1 91 ? -4.787 -14.053 17.786 1.00 50.59 91 ILE A CA 1
ATOM 701 C C . ILE A 1 91 ? -5.821 -13.460 16.791 1.00 50.59 91 ILE A C 1
ATOM 703 O O . ILE A 1 91 ? -5.492 -13.089 15.668 1.00 50.59 91 ILE A O 1
ATOM 707 N N . ARG A 1 92 ? -7.114 -13.434 17.136 1.00 49.16 92 ARG A N 1
ATOM 708 C CA . ARG A 1 92 ? -8.190 -12.908 16.269 1.00 49.16 92 ARG A CA 1
ATOM 709 C C . ARG A 1 92 ? -8.748 -11.558 16.719 1.00 49.16 92 ARG A C 1
ATOM 711 O O . ARG A 1 92 ? -9.347 -10.876 15.895 1.00 49.16 92 ARG A O 1
ATOM 718 N N . ASP A 1 93 ? -8.466 -11.142 17.956 1.00 42.22 93 ASP A N 1
ATOM 719 C CA . ASP A 1 93 ? -9.030 -9.918 18.552 1.00 42.22 93 ASP A CA 1
ATOM 720 C C . ASP A 1 93 ? -8.045 -8.736 18.631 1.00 42.22 93 ASP A C 1
ATOM 722 O O . ASP A 1 93 ? -8.369 -7.671 19.158 1.00 42.22 93 ASP A O 1
ATOM 726 N N . LEU A 1 94 ? -6.843 -8.875 18.067 1.00 42.94 94 LEU A N 1
ATOM 727 C CA . LEU A 1 94 ? -5.961 -7.737 17.810 1.00 42.94 94 LEU A CA 1
ATOM 728 C C . LEU A 1 94 ? -6.370 -7.110 16.476 1.00 42.94 94 LEU A C 1
ATOM 730 O O . LEU A 1 94 ? -6.466 -7.812 15.469 1.00 42.94 94 LEU A O 1
ATOM 734 N N . ALA A 1 95 ? -6.605 -5.794 16.468 1.00 46.72 95 ALA A N 1
ATOM 735 C CA . ALA A 1 95 ? -6.854 -5.034 15.244 1.00 46.72 95 ALA A CA 1
ATOM 736 C C . ALA A 1 95 ? -5.878 -5.484 14.138 1.00 46.72 95 ALA A C 1
ATOM 738 O O . ALA A 1 95 ? -4.680 -5.616 14.416 1.00 46.72 95 ALA A O 1
ATOM 739 N N . PRO A 1 96 ? -6.356 -5.756 12.909 1.00 44.06 96 PRO A N 1
ATOM 740 C CA . PRO A 1 96 ? -5.532 -6.378 11.885 1.00 44.06 96 PRO A CA 1
ATOM 741 C C . PRO A 1 96 ? -4.268 -5.551 11.651 1.00 44.06 96 PRO A C 1
ATOM 743 O O . PRO A 1 96 ? -4.338 -4.373 11.289 1.00 44.06 96 PRO A O 1
ATOM 746 N N . LEU A 1 97 ? -3.104 -6.179 11.856 1.00 47.59 97 LEU A N 1
ATOM 747 C CA . LEU A 1 97 ? -1.816 -5.601 11.491 1.00 47.59 97 LEU A CA 1
ATOM 748 C C . LEU A 1 97 ? -1.881 -5.164 10.023 1.00 47.59 97 LEU A C 1
ATOM 750 O O . LEU A 1 97 ? -2.458 -5.849 9.170 1.00 47.59 97 LEU A O 1
ATOM 754 N N . LYS A 1 98 ? -1.302 -4.005 9.721 1.00 51.12 98 LYS A N 1
ATOM 755 C CA . LYS A 1 98 ? -1.231 -3.465 8.361 1.00 51.12 98 LYS A CA 1
ATOM 756 C C . LYS A 1 98 ? -0.638 -4.524 7.414 1.00 51.12 98 LYS A C 1
ATOM 758 O O . LYS A 1 98 ? 0.449 -5.030 7.682 1.00 51.12 98 LYS A O 1
ATOM 763 N N . GLY A 1 99 ? -1.354 -4.878 6.342 1.00 52.06 99 GLY A N 1
ATOM 764 C CA . GLY A 1 99 ? -0.943 -5.928 5.395 1.00 52.06 99 GLY A CA 1
ATOM 765 C C . GLY A 1 99 ? -1.501 -7.338 5.655 1.00 52.06 99 GLY A C 1
ATOM 766 O O . GLY A 1 99 ? -1.011 -8.292 5.060 1.00 52.06 99 GLY A O 1
ATOM 767 N N . THR A 1 100 ? -2.499 -7.500 6.535 1.00 52.03 100 THR A N 1
ATOM 768 C CA . THR A 1 100 ? -3.186 -8.793 6.784 1.00 52.03 100 THR A CA 1
ATOM 769 C C . THR A 1 100 ? -4.434 -9.021 5.920 1.00 52.03 100 THR A C 1
ATOM 771 O O . THR A 1 100 ? -5.048 -10.085 5.994 1.00 52.03 100 THR A O 1
ATOM 774 N N . GLY A 1 101 ? -4.825 -8.046 5.089 1.00 59.50 101 GLY A N 1
ATOM 775 C CA . GLY A 1 101 ? -5.880 -8.236 4.093 1.00 59.50 101 GLY A CA 1
ATOM 776 C C . GLY A 1 101 ? -5.415 -9.101 2.916 1.00 59.50 101 GLY A C 1
ATOM 777 O O . GLY A 1 101 ? -4.217 -9.355 2.781 1.00 59.50 101 GLY A O 1
ATOM 778 N N . PRO A 1 102 ? -6.334 -9.548 2.037 1.00 70.12 102 PRO A N 1
ATOM 779 C CA . PRO A 1 102 ? -5.941 -10.186 0.788 1.00 70.12 102 PRO A CA 1
ATOM 780 C C . PRO A 1 102 ? -5.017 -9.237 0.021 1.00 70.12 102 PRO A C 1
ATOM 782 O O . PRO A 1 102 ? -5.388 -8.102 -0.286 1.00 70.12 102 PRO A O 1
ATOM 785 N N . GLU A 1 103 ? -3.796 -9.704 -0.218 1.00 74.44 103 GLU A N 1
ATOM 786 C CA . GLU A 1 103 ? -2.754 -8.927 -0.872 1.00 74.44 103 GLU A CA 1
ATOM 787 C C . GLU A 1 103 ? -3.178 -8.544 -2.294 1.00 74.44 103 GLU A C 1
ATOM 789 O O . GLU A 1 103 ? -3.826 -9.320 -3.003 1.00 74.44 103 GLU A O 1
ATOM 794 N N . LEU A 1 104 ? -2.815 -7.329 -2.708 1.00 84.62 104 LEU A N 1
ATOM 795 C CA . LEU A 1 104 ? -3.069 -6.868 -4.068 1.00 84.62 104 LEU A CA 1
ATOM 796 C C . LEU A 1 104 ? -2.279 -7.742 -5.065 1.00 84.62 104 LEU A C 1
ATOM 798 O O . LEU A 1 104 ? -1.075 -7.942 -4.870 1.00 84.62 104 LEU A O 1
ATOM 802 N N . PRO A 1 105 ? -2.906 -8.265 -6.135 1.00 83.88 105 PRO A N 1
ATOM 803 C CA . PRO A 1 105 ? -2.235 -9.160 -7.075 1.00 83.88 105 PRO A CA 1
ATOM 804 C C . PRO A 1 105 ? -0.958 -8.539 -7.648 1.00 83.88 105 PRO A C 1
ATOM 806 O O . PRO A 1 105 ? -0.997 -7.458 -8.223 1.00 83.88 105 PRO A O 1
ATOM 809 N N . GLY A 1 106 ? 0.184 -9.207 -7.479 1.00 84.25 106 GLY A N 1
ATOM 810 C CA . GLY A 1 106 ? 1.462 -8.759 -8.042 1.00 84.25 106 GLY A CA 1
ATOM 811 C C . GLY A 1 106 ? 2.106 -7.547 -7.357 1.00 84.25 106 GLY A C 1
ATOM 812 O O . GLY A 1 106 ? 3.184 -7.149 -7.771 1.00 84.25 106 GLY A O 1
ATOM 813 N N . ILE A 1 107 ? 1.539 -6.980 -6.281 1.00 86.44 107 ILE A N 1
ATOM 814 C CA . ILE A 1 107 ? 2.028 -5.726 -5.660 1.00 86.44 107 ILE A CA 1
ATOM 815 C C . ILE A 1 107 ? 3.482 -5.773 -5.170 1.00 86.44 107 ILE A C 1
ATOM 817 O O . ILE A 1 107 ? 4.109 -4.732 -4.989 1.00 86.44 107 ILE A O 1
ATOM 821 N N . ARG A 1 108 ? 4.074 -6.950 -4.976 1.00 85.50 108 ARG A N 1
ATOM 822 C CA . ARG A 1 108 ? 5.493 -7.067 -4.603 1.00 85.50 108 ARG A CA 1
ATOM 823 C C . ARG A 1 108 ? 6.454 -6.907 -5.775 1.00 85.50 108 ARG A C 1
ATOM 825 O O . ARG A 1 108 ? 7.614 -6.594 -5.544 1.00 85.50 108 ARG A O 1
ATOM 832 N N . ASP A 1 109 ? 5.976 -7.092 -6.998 1.00 84.75 109 ASP A N 1
ATOM 833 C CA . ASP A 1 109 ? 6.787 -7.057 -8.208 1.00 84.75 109 ASP A CA 1
ATOM 834 C C . ASP A 1 109 ? 6.308 -5.909 -9.116 1.00 84.75 109 ASP A C 1
ATOM 836 O O . ASP A 1 109 ? 5.191 -5.960 -9.636 1.00 84.75 109 ASP A O 1
ATOM 840 N N . PRO A 1 110 ? 7.118 -4.854 -9.324 1.00 82.31 110 PRO A N 1
ATOM 841 C CA . PRO A 1 110 ? 6.737 -3.732 -10.180 1.00 82.31 110 PRO A CA 1
ATOM 842 C C . PRO A 1 110 ? 6.521 -4.116 -11.653 1.00 82.31 110 PRO A C 1
ATOM 844 O O . PRO A 1 110 ? 5.885 -3.351 -12.375 1.00 82.31 110 PRO A O 1
ATOM 847 N N . GLY A 1 111 ? 7.046 -5.256 -12.117 1.00 83.75 111 GLY A N 1
ATOM 848 C CA . GLY A 1 111 ? 6.802 -5.775 -13.465 1.00 83.75 111 GLY A CA 1
ATOM 849 C C . GLY A 1 111 ? 5.499 -6.569 -13.588 1.00 83.75 111 GLY A C 1
ATOM 850 O O . GLY A 1 111 ? 4.934 -6.642 -14.677 1.00 83.75 111 GLY A O 1
ATOM 851 N N . ALA A 1 112 ? 5.004 -7.133 -12.482 1.00 86.06 112 ALA A N 1
ATOM 852 C CA . ALA A 1 112 ? 3.778 -7.932 -12.454 1.00 86.06 112 ALA A CA 1
ATOM 853 C C . ALA A 1 112 ? 2.551 -7.157 -11.946 1.00 86.06 112 ALA A C 1
ATOM 855 O O . ALA A 1 112 ? 1.419 -7.559 -12.212 1.00 86.06 112 ALA A O 1
ATOM 856 N N . PHE A 1 113 ? 2.750 -6.070 -11.194 1.00 90.19 113 PHE A N 1
ATOM 857 C CA . PHE A 1 113 ? 1.656 -5.260 -10.669 1.00 90.19 113 PHE A CA 1
ATOM 858 C C . PHE A 1 113 ? 0.994 -4.420 -11.767 1.00 90.19 113 PHE A C 1
ATOM 860 O O . PHE A 1 113 ? 1.582 -3.450 -12.249 1.00 90.19 113 PHE A O 1
ATOM 867 N N . ASP A 1 114 ? -0.257 -4.738 -12.100 1.00 91.44 114 ASP A N 1
ATOM 868 C CA . ASP A 1 114 ? -1.100 -3.901 -12.957 1.00 91.44 114 ASP A CA 1
ATOM 869 C C . ASP A 1 114 ? -1.830 -2.825 -12.126 1.00 91.44 114 ASP A C 1
ATOM 871 O O . ASP A 1 114 ? -2.704 -3.170 -11.321 1.00 91.44 114 ASP A O 1
ATOM 875 N N . PRO A 1 115 ? -1.554 -1.519 -12.326 1.00 92.62 115 PRO A N 1
ATOM 876 C CA . PRO A 1 115 ? -2.277 -0.443 -11.655 1.00 92.62 115 PRO A CA 1
ATOM 877 C C . PRO A 1 115 ? -3.791 -0.489 -11.879 1.00 92.62 115 PRO A C 1
ATOM 879 O O . PRO A 1 115 ? -4.547 -0.146 -10.970 1.00 92.62 115 PRO A O 1
ATOM 882 N N . GLN A 1 116 ? -4.258 -0.915 -13.059 1.00 93.06 116 GLN A N 1
ATOM 883 C CA . GLN A 1 116 ? -5.691 -0.929 -13.379 1.00 93.06 116 GLN A CA 1
ATOM 884 C C . GLN A 1 116 ? -6.470 -1.962 -12.561 1.00 93.06 116 GLN A C 1
ATOM 886 O O . GLN A 1 116 ? -7.677 -1.800 -12.380 1.00 93.06 116 GLN A O 1
ATOM 891 N N . SER A 1 117 ? -5.789 -2.940 -11.955 1.00 91.31 117 SER A N 1
ATOM 892 C CA . SER A 1 117 ? -6.394 -3.872 -10.994 1.00 91.31 117 SER A CA 1
ATOM 893 C C . SER A 1 117 ? -6.979 -3.183 -9.749 1.00 91.31 117 SER A C 1
ATOM 895 O O . SER A 1 117 ? -7.780 -3.782 -9.031 1.00 91.31 117 SER A O 1
ATOM 897 N N . LEU A 1 118 ? -6.624 -1.913 -9.500 1.00 92.31 118 LEU A N 1
ATOM 898 C CA . LEU A 1 118 ? -7.163 -1.098 -8.408 1.00 92.31 118 LEU A CA 1
ATOM 899 C C . LEU A 1 118 ? -8.509 -0.438 -8.734 1.00 92.31 118 LEU A C 1
ATOM 901 O O . LEU A 1 118 ? -9.152 0.107 -7.833 1.00 92.31 118 LEU A O 1
ATOM 905 N N . ARG A 1 119 ? -8.931 -0.447 -10.004 1.00 93.56 119 ARG A N 1
ATOM 906 C CA . ARG A 1 119 ? -10.131 0.263 -10.457 1.00 93.56 119 ARG A CA 1
ATOM 907 C C . ARG A 1 119 ? -11.363 -0.221 -9.698 1.00 93.56 119 ARG A C 1
ATOM 909 O O . ARG A 1 119 ? -11.660 -1.410 -9.666 1.00 93.56 119 ARG A O 1
ATOM 916 N N . GLY A 1 120 ? -12.092 0.722 -9.104 1.00 90.50 120 GLY A N 1
ATOM 917 C CA . GLY A 1 120 ? -13.323 0.431 -8.366 1.00 90.50 120 GLY A CA 1
ATOM 918 C C . GLY A 1 120 ? -13.127 -0.243 -7.006 1.00 90.50 120 GLY A C 1
ATOM 919 O O . GLY A 1 120 ? -14.117 -0.577 -6.365 1.00 90.50 120 GLY A O 1
ATOM 920 N N . LEU A 1 121 ? -11.890 -0.433 -6.535 1.00 91.81 121 LEU A N 1
ATOM 921 C CA . LEU A 1 121 ? -11.646 -0.868 -5.160 1.00 91.81 121 LEU A CA 1
ATOM 922 C C . LEU A 1 121 ? -11.818 0.300 -4.182 1.00 91.81 121 LEU A C 1
ATOM 924 O O . LEU A 1 121 ? -11.555 1.452 -4.526 1.00 91.81 121 LEU A O 1
ATOM 928 N N . SER A 1 122 ? -12.195 -0.002 -2.939 1.00 91.25 122 SER A N 1
ATOM 929 C CA . SER A 1 122 ? -12.164 0.980 -1.855 1.00 91.25 122 SER A CA 1
ATOM 930 C C . SER A 1 122 ? -10.724 1.309 -1.452 1.00 91.25 122 SER A C 1
ATOM 932 O O . SER A 1 122 ? -9.843 0.441 -1.480 1.00 91.25 122 SER A O 1
ATOM 934 N N . ALA A 1 123 ? -10.482 2.549 -1.014 1.00 89.12 123 ALA A N 1
ATOM 935 C CA . ALA A 1 123 ? -9.179 2.951 -0.481 1.00 89.12 123 ALA A CA 1
ATOM 936 C C . ALA A 1 123 ? -8.748 2.028 0.672 1.00 89.12 123 ALA A C 1
ATOM 938 O O . ALA A 1 123 ? -7.640 1.508 0.664 1.00 89.12 123 ALA A O 1
ATOM 939 N N . GLU A 1 124 ? -9.652 1.706 1.596 1.00 88.31 124 GLU A N 1
ATOM 940 C CA . GLU A 1 124 ? -9.380 0.803 2.721 1.00 88.31 124 GLU A CA 1
ATOM 941 C C . GLU A 1 124 ? -8.915 -0.591 2.277 1.00 88.31 124 GLU A C 1
ATOM 943 O O . GLU A 1 124 ? -8.008 -1.174 2.875 1.00 88.31 124 GLU A O 1
ATOM 948 N N . LYS A 1 125 ? -9.519 -1.148 1.219 1.00 87.75 125 LYS A N 1
ATOM 949 C CA . LYS A 1 125 ? -9.118 -2.453 0.682 1.00 87.75 125 LYS A CA 1
ATOM 950 C C . LYS A 1 125 ? -7.707 -2.399 0.106 1.00 87.75 125 LYS A C 1
ATOM 952 O O . LYS A 1 125 ? -6.937 -3.327 0.339 1.00 87.75 125 LYS A O 1
ATOM 957 N N . ILE A 1 126 ? -7.369 -1.313 -0.584 1.00 90.88 126 ILE A N 1
ATOM 958 C CA . ILE A 1 126 ? -6.019 -1.070 -1.096 1.00 90.88 126 ILE A CA 1
ATOM 959 C C . ILE A 1 126 ? -5.033 -0.979 0.065 1.00 90.88 126 ILE A C 1
ATOM 961 O O . ILE A 1 126 ? -4.055 -1.716 0.089 1.00 90.88 126 ILE A O 1
ATOM 965 N N . GLU A 1 127 ? -5.321 -0.155 1.070 1.00 90.00 127 GLU A N 1
ATOM 966 C CA . GLU A 1 127 ? -4.447 0.046 2.229 1.00 90.00 127 GLU A CA 1
ATOM 967 C C . GLU A 1 127 ? -4.185 -1.246 3.016 1.00 90.00 127 GLU A C 1
ATOM 969 O O . GLU A 1 127 ? -3.071 -1.458 3.495 1.00 90.00 127 GLU A O 1
ATOM 974 N N . ARG A 1 128 ? -5.185 -2.131 3.126 1.00 87.44 128 ARG A N 1
ATOM 975 C CA . ARG A 1 128 ? -5.027 -3.458 3.746 1.00 87.44 1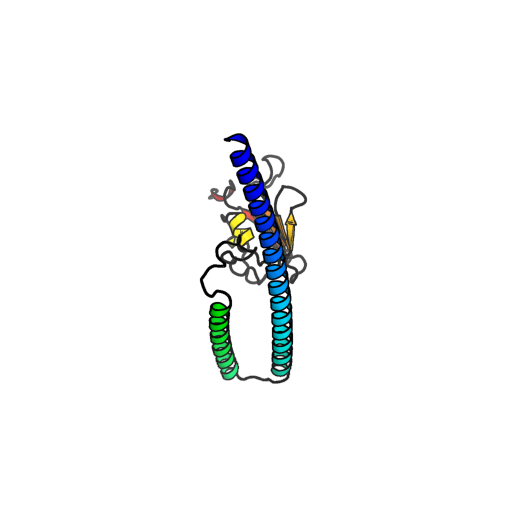28 ARG A CA 1
ATOM 976 C C . ARG A 1 128 ? -4.220 -4.441 2.900 1.00 87.44 128 ARG A C 1
ATOM 978 O O . ARG A 1 128 ? -3.643 -5.362 3.473 1.00 87.44 128 ARG A O 1
ATOM 985 N N . GLY A 1 129 ? -4.225 -4.278 1.577 1.00 86.38 129 GLY A N 1
ATOM 986 C CA . GLY A 1 129 ? -3.525 -5.143 0.625 1.00 86.38 129 GLY A CA 1
ATOM 987 C C . GLY A 1 129 ? -2.110 -4.675 0.266 1.00 86.38 129 GLY A C 1
ATOM 988 O O . GLY A 1 129 ? -1.401 -5.400 -0.432 1.00 86.38 129 GLY A O 1
ATOM 989 N N . VAL A 1 130 ? -1.688 -3.492 0.732 1.00 88.25 130 VAL A N 1
ATOM 990 C CA . VAL A 1 130 ? -0.298 -3.023 0.630 1.00 88.25 130 VAL A CA 1
ATOM 991 C C . VAL A 1 130 ? 0.597 -3.838 1.571 1.00 88.25 130 VAL A C 1
ATOM 993 O O . VAL A 1 130 ? 0.237 -4.027 2.738 1.00 88.25 130 VAL A O 1
ATOM 996 N N . PRO A 1 131 ? 1.788 -4.280 1.121 1.00 86.56 131 PRO A N 1
ATOM 997 C CA . PRO A 1 131 ? 2.725 -4.987 1.984 1.00 86.56 131 PRO A CA 1
ATOM 998 C C . PRO A 1 131 ? 3.106 -4.167 3.222 1.00 86.56 131 PRO A C 1
ATOM 1000 O O . PRO A 1 131 ? 3.509 -3.010 3.117 1.00 86.56 131 PRO A O 1
ATOM 1003 N N . GLY A 1 132 ? 3.052 -4.786 4.404 1.00 83.44 132 GLY A N 1
ATOM 1004 C CA . GLY A 1 132 ? 3.275 -4.091 5.681 1.00 83.44 132 GLY A CA 1
ATOM 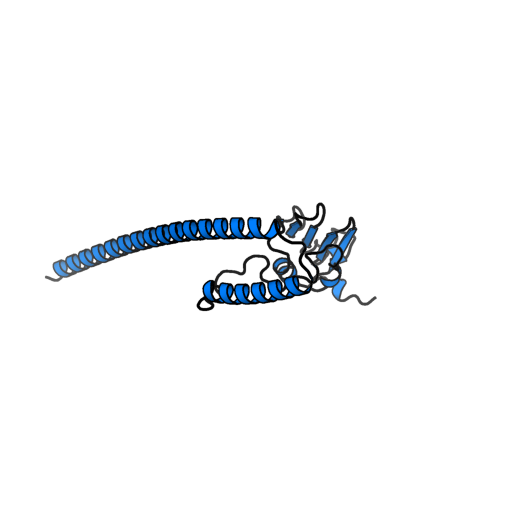1005 C C . GLY A 1 132 ? 4.661 -3.450 5.852 1.00 83.44 132 GLY A C 1
ATOM 1006 O O . GLY A 1 132 ? 4.819 -2.570 6.691 1.00 83.44 132 GLY A O 1
ATOM 1007 N N . HIS A 1 133 ? 5.655 -3.846 5.049 1.00 82.25 133 HIS A N 1
ATOM 1008 C CA . HIS A 1 133 ? 6.998 -3.252 5.062 1.00 82.25 133 HIS A CA 1
ATOM 1009 C C . HIS A 1 133 ? 7.099 -1.935 4.272 1.00 82.25 133 HIS A C 1
ATOM 1011 O O . HIS A 1 133 ? 8.136 -1.276 4.324 1.00 82.25 133 HIS A O 1
ATOM 1017 N N . TRP A 1 134 ? 6.060 -1.538 3.527 1.00 88.88 134 TRP A N 1
ATOM 1018 C CA . TRP A 1 134 ? 6.043 -0.246 2.844 1.00 88.88 134 TRP A CA 1
ATOM 1019 C C . TRP A 1 134 ? 5.870 0.890 3.846 1.00 88.88 134 TRP A C 1
ATOM 1021 O O . TRP A 1 134 ? 5.038 0.837 4.754 1.00 88.88 134 TRP A O 1
ATOM 1031 N N . VAL A 1 135 ? 6.621 1.969 3.641 1.00 88.31 135 VAL A N 1
ATOM 1032 C CA . VAL A 1 135 ? 6.559 3.141 4.512 1.00 88.31 135 VAL A CA 1
ATOM 1033 C C . VAL A 1 135 ? 5.304 3.934 4.176 1.00 88.31 135 VAL A C 1
ATOM 1035 O O . VAL A 1 135 ? 5.206 4.536 3.105 1.00 88.31 135 VAL A O 1
ATOM 1038 N N . ALA A 1 136 ? 4.349 3.947 5.099 1.00 89.69 136 ALA A N 1
ATOM 1039 C CA . ALA A 1 136 ? 3.117 4.707 4.961 1.00 89.69 136 ALA A CA 1
ATOM 1040 C C . ALA A 1 136 ? 3.222 6.079 5.637 1.00 89.69 136 ALA A C 1
ATOM 1042 O O . ALA A 1 136 ? 3.718 6.186 6.756 1.00 89.69 136 ALA A O 1
ATOM 1043 N N . ALA A 1 137 ? 2.705 7.110 4.983 1.00 87.25 137 ALA A N 1
ATOM 1044 C CA . ALA A 1 137 ? 2.605 8.463 5.511 1.00 87.25 137 ALA A CA 1
ATOM 1045 C C . ALA A 1 137 ? 1.320 9.131 5.016 1.00 87.25 137 ALA A C 1
ATOM 1047 O O . ALA A 1 137 ? 0.823 8.800 3.941 1.00 87.25 137 ALA A O 1
ATOM 1048 N N . GLU A 1 138 ? 0.825 10.113 5.757 1.00 88.12 138 GLU A N 1
ATOM 1049 C CA . GLU A 1 138 ? -0.233 10.995 5.267 1.00 88.12 138 GLU A CA 1
ATOM 1050 C C . GLU A 1 138 ? 0.290 11.863 4.109 1.00 88.12 138 GLU A C 1
ATOM 1052 O O . GLU A 1 138 ? 1.459 12.274 4.065 1.00 88.12 138 GLU A O 1
ATOM 1057 N N . SER A 1 139 ? -0.573 12.127 3.134 1.00 83.12 139 SER A N 1
ATOM 1058 C CA . SER A 1 139 ? -0.277 13.023 2.024 1.00 83.12 139 SER A CA 1
ATOM 1059 C C . SER A 1 139 ? -0.226 14.463 2.525 1.00 83.12 139 SER A C 1
ATOM 1061 O O . SER A 1 139 ? -1.114 14.926 3.237 1.00 83.12 139 SER A O 1
ATOM 1063 N N . LYS A 1 140 ? 0.790 15.215 2.090 1.00 75.44 140 LYS A N 1
ATOM 1064 C CA . LYS A 1 140 ? 0.957 16.635 2.448 1.00 75.44 140 LYS A CA 1
ATOM 1065 C C . LYS A 1 140 ? -0.162 17.529 1.902 1.00 75.44 140 LYS A C 1
ATOM 1067 O O . LYS A 1 140 ? -0.312 18.661 2.347 1.00 75.44 140 LYS A O 1
ATOM 1072 N N . SER A 1 141 ? -0.908 17.055 0.906 1.00 69.12 141 SER A N 1
ATOM 1073 C CA . SER A 1 141 ? -2.018 17.780 0.294 1.00 69.12 141 SER A CA 1
ATOM 1074 C C . SER A 1 141 ? -3.112 16.813 -0.152 1.00 69.12 141 SER A C 1
ATOM 1076 O O . SER A 1 141 ? -2.836 15.674 -0.524 1.00 69.12 141 SER A O 1
ATOM 1078 N N . GLY A 1 142 ? -4.367 17.265 -0.103 1.00 71.31 142 GLY A N 1
ATOM 1079 C CA . GLY A 1 142 ? -5.523 16.479 -0.546 1.00 71.31 142 GLY A CA 1
ATOM 1080 C C . GLY A 1 142 ? -5.947 15.336 0.383 1.00 71.31 142 GLY A C 1
ATOM 1081 O O . GLY A 1 142 ? -6.788 14.553 -0.024 1.00 71.31 142 GLY A O 1
ATOM 1082 N N . GLY A 1 143 ? -5.390 15.223 1.598 1.00 80.19 143 GLY A N 1
ATOM 1083 C CA . GLY A 1 143 ? -5.909 14.344 2.662 1.00 80.19 143 GLY A CA 1
ATOM 1084 C C . GLY A 1 143 ? -5.831 12.834 2.403 1.00 80.19 143 GLY A C 1
ATOM 1085 O O . GLY A 1 143 ? -6.535 12.074 3.056 1.00 80.19 143 GLY A O 1
ATOM 1086 N N . GLY A 1 144 ? -5.034 12.399 1.427 1.00 87.75 144 GLY A N 1
ATOM 1087 C CA . GLY A 1 144 ? -4.822 10.983 1.125 1.00 87.75 144 GLY A CA 1
ATOM 1088 C C . GLY A 1 144 ? -3.681 10.343 1.913 1.00 87.75 144 GLY A C 1
ATOM 1089 O O . GLY A 1 144 ? -3.018 11.008 2.701 1.00 87.75 144 GLY A O 1
ATOM 1090 N N . LYS A 1 145 ? -3.373 9.076 1.628 1.00 91.38 145 LYS A N 1
ATOM 1091 C CA . LYS A 1 145 ? -2.205 8.360 2.161 1.00 91.38 145 LYS A CA 1
ATOM 1092 C C . LYS A 1 145 ? -1.218 8.015 1.060 1.00 91.38 145 LYS A C 1
ATOM 1094 O O . LYS A 1 145 ? -1.588 7.814 -0.092 1.00 91.38 145 LYS A O 1
ATOM 1099 N N . VAL A 1 146 ? 0.054 7.931 1.426 1.00 93.44 146 VAL A N 1
ATOM 1100 C CA . VAL A 1 146 ? 1.177 7.597 0.549 1.00 93.44 146 VAL A CA 1
ATOM 1101 C C . VAL A 1 146 ? 1.915 6.399 1.126 1.00 93.44 146 VAL A C 1
ATOM 1103 O O . VAL A 1 146 ? 2.393 6.449 2.255 1.00 93.44 146 VAL A O 1
ATOM 1106 N N . PHE A 1 147 ? 2.067 5.354 0.327 1.00 93.19 147 PHE A N 1
ATOM 1107 C CA . PHE A 1 147 ? 2.831 4.149 0.618 1.00 93.19 147 PHE A CA 1
ATOM 1108 C C . PHE A 1 147 ? 4.062 4.123 -0.283 1.00 93.19 147 PHE A C 1
ATOM 1110 O O . PHE A 1 147 ? 3.935 4.234 -1.503 1.00 93.19 147 PHE A O 1
ATOM 1117 N N . ARG A 1 148 ? 5.255 4.001 0.300 1.00 91.44 148 ARG A N 1
ATOM 1118 C CA . ARG A 1 148 ? 6.528 3.964 -0.432 1.00 91.44 148 ARG A CA 1
ATOM 1119 C C . ARG A 1 148 ? 7.169 2.595 -0.295 1.00 91.44 148 ARG A C 1
ATOM 1121 O O . ARG A 1 148 ? 7.314 2.103 0.824 1.00 91.44 148 ARG A O 1
ATOM 1128 N N . ASP A 1 149 ? 7.574 2.027 -1.421 1.00 89.81 149 ASP A N 1
ATOM 1129 C CA . ASP A 1 149 ? 8.311 0.771 -1.454 1.00 89.81 149 ASP A CA 1
ATOM 1130 C C . ASP A 1 149 ? 9.791 1.036 -1.106 1.00 89.81 149 ASP A C 1
ATOM 1132 O O . ASP A 1 149 ? 10.468 1.746 -1.855 1.00 89.81 149 ASP A O 1
ATOM 1136 N N . PRO A 1 150 ? 10.317 0.515 0.018 1.00 85.19 150 PRO A N 1
ATOM 1137 C CA . PRO A 1 150 ? 11.717 0.715 0.385 1.00 85.19 150 PRO A CA 1
ATOM 1138 C C . PRO A 1 150 ? 12.688 -0.063 -0.515 1.00 85.19 150 PRO A C 1
ATOM 1140 O O . PRO A 1 150 ? 13.853 0.316 -0.608 1.00 85.19 150 PRO A O 1
ATOM 1143 N N . GLY A 1 151 ? 12.231 -1.138 -1.168 1.00 82.69 151 GLY A N 1
ATOM 1144 C CA . GLY A 1 151 ? 13.053 -1.969 -2.048 1.00 82.69 151 GLY A CA 1
ATOM 1145 C C . GLY A 1 151 ? 13.171 -1.422 -3.470 1.00 82.69 151 GLY A C 1
ATOM 1146 O O . GLY A 1 151 ? 14.092 -1.796 -4.190 1.00 82.69 151 GLY A O 1
ATOM 1147 N N . ASN A 1 152 ? 12.272 -0.519 -3.872 1.00 82.38 152 ASN A N 1
ATOM 1148 C CA . ASN A 1 152 ? 12.217 0.037 -5.221 1.00 82.38 152 ASN A CA 1
ATOM 1149 C C . ASN A 1 152 ? 12.138 1.567 -5.165 1.00 82.38 152 ASN A C 1
ATOM 1151 O O . ASN A 1 152 ? 11.059 2.149 -5.028 1.00 82.38 152 ASN A O 1
ATOM 1155 N N . PHE A 1 153 ? 13.289 2.235 -5.286 1.00 80.62 153 PHE A N 1
ATOM 1156 C CA . PHE A 1 153 ? 13.354 3.695 -5.209 1.00 80.62 153 PHE A CA 1
ATOM 1157 C C . PHE A 1 153 ? 12.427 4.361 -6.237 1.00 80.62 153 PHE A C 1
ATOM 1159 O O . PHE A 1 153 ? 12.428 4.027 -7.420 1.00 80.62 153 PHE A O 1
ATOM 1166 N N . GLY A 1 154 ? 11.624 5.320 -5.773 1.00 80.62 154 GLY A N 1
ATOM 1167 C CA . GLY A 1 154 ? 10.658 6.040 -6.604 1.00 80.62 154 GLY A CA 1
ATOM 1168 C C . GLY A 1 154 ? 9.306 5.341 -6.773 1.00 80.62 154 GLY A C 1
ATOM 1169 O O . GLY A 1 154 ? 8.363 5.996 -7.221 1.00 80.62 154 GLY A O 1
ATOM 1170 N N . ARG A 1 155 ? 9.166 4.075 -6.353 1.00 90.44 155 ARG A N 1
ATOM 1171 C CA . ARG A 1 155 ? 7.895 3.350 -6.404 1.00 90.44 155 ARG A CA 1
ATOM 1172 C C . ARG A 1 155 ? 6.979 3.732 -5.243 1.00 90.44 155 ARG A C 1
ATOM 1174 O O . ARG A 1 155 ? 7.366 3.698 -4.073 1.00 90.44 155 ARG A O 1
ATOM 1181 N N . GLN A 1 156 ? 5.762 4.148 -5.577 1.00 93.69 156 GLN A N 1
ATOM 1182 C CA . GLN A 1 156 ? 4.802 4.702 -4.626 1.00 93.69 156 GLN A CA 1
ATOM 1183 C C . GLN A 1 156 ? 3.379 4.314 -5.015 1.00 93.69 156 GLN A C 1
ATOM 1185 O O . GLN A 1 156 ? 3.037 4.273 -6.194 1.00 93.69 156 GLN A O 1
ATOM 1190 N N . LEU A 1 157 ? 2.537 4.113 -4.012 1.00 94.00 157 LEU A N 1
ATOM 1191 C CA . LEU A 1 157 ? 1.093 4.011 -4.158 1.00 94.00 157 LEU A CA 1
ATOM 1192 C C . LEU A 1 157 ? 0.452 5.078 -3.281 1.00 94.00 157 LEU A C 1
ATOM 1194 O O . LEU A 1 157 ? 0.803 5.204 -2.111 1.00 94.00 157 LEU A O 1
ATOM 1198 N N . ARG A 1 158 ? -0.486 5.848 -3.819 1.00 94.38 158 ARG A N 1
ATOM 1199 C CA . ARG A 1 158 ? -1.244 6.840 -3.055 1.00 94.38 158 ARG A CA 1
ATOM 1200 C C . ARG A 1 158 ? -2.719 6.530 -3.137 1.00 94.38 158 ARG A C 1
ATOM 1202 O O . ARG A 1 158 ? -3.198 6.243 -4.226 1.00 94.38 158 ARG A O 1
ATOM 1209 N N . THR A 1 159 ? -3.424 6.626 -2.022 1.00 94.19 159 THR A N 1
ATOM 1210 C CA . THR A 1 159 ? -4.888 6.627 -1.969 1.00 94.19 159 THR A CA 1
ATOM 1211 C C . THR A 1 159 ? -5.334 8.047 -1.660 1.00 94.19 159 THR A C 1
ATOM 1213 O O . THR A 1 159 ? -4.917 8.621 -0.662 1.00 94.19 159 T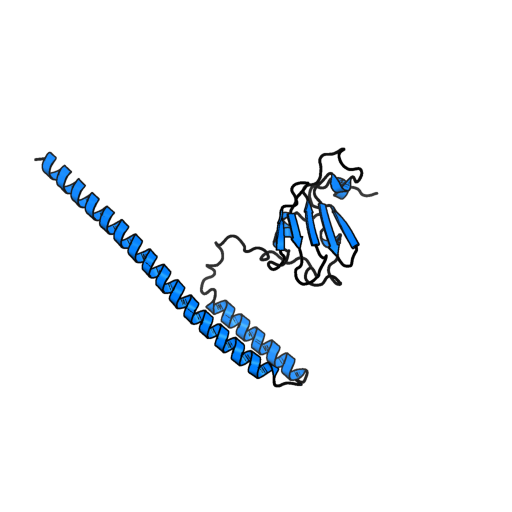HR A O 1
ATOM 1216 N N . MET A 1 160 ? -6.136 8.651 -2.529 1.00 92.69 160 MET A N 1
ATOM 1217 C CA . MET A 1 160 ? -6.567 10.043 -2.414 1.00 92.69 160 MET A CA 1
ATOM 1218 C C . MET A 1 160 ? -8.096 10.097 -2.363 1.00 92.69 160 MET A C 1
ATOM 1220 O O . MET A 1 160 ? -8.732 9.443 -3.189 1.00 92.69 160 MET A O 1
ATOM 1224 N N . PRO A 1 161 ? -8.708 10.884 -1.459 1.00 90.12 161 PRO A N 1
ATOM 1225 C CA . PRO A 1 161 ? -10.163 11.055 -1.416 1.00 90.12 161 PRO A CA 1
ATOM 1226 C C . PRO A 1 161 ? -10.715 11.843 -2.617 1.00 90.12 161 PRO A C 1
ATOM 1228 O O . PRO A 1 161 ? -11.918 11.828 -2.861 1.00 90.12 161 PRO A O 1
ATOM 1231 N N . GLY A 1 162 ? -9.843 12.505 -3.380 1.00 85.69 162 GLY A N 1
ATOM 1232 C CA . GLY A 1 162 ? -10.221 13.436 -4.437 1.00 85.69 162 GLY A CA 1
ATOM 1233 C C . GLY A 1 162 ? -10.184 14.884 -3.957 1.00 85.69 162 GLY A C 1
ATOM 1234 O O . GLY A 1 162 ? -10.033 15.178 -2.771 1.00 85.69 162 GLY A O 1
ATOM 1235 N N . TYR A 1 163 ? -10.274 15.806 -4.904 1.00 83.44 163 TYR A N 1
ATOM 1236 C CA . TYR A 1 163 ? -10.356 17.239 -4.654 1.00 83.44 163 TYR A CA 1
ATOM 1237 C C . TYR A 1 163 ? -11.780 17.725 -4.902 1.00 83.44 163 TYR A C 1
ATOM 1239 O O . TYR A 1 163 ? -12.480 17.188 -5.756 1.00 83.44 163 TYR A O 1
ATOM 1247 N N . ALA A 1 164 ? -12.187 18.786 -4.204 1.00 68.31 164 ALA A N 1
ATOM 1248 C CA . ALA A 1 164 ? -13.447 19.457 -4.504 1.00 68.31 164 ALA A CA 1
ATOM 1249 C C . ALA A 1 164 ? -13.517 19.844 -5.994 1.00 68.31 164 ALA A C 1
ATOM 1251 O O . ALA A 1 164 ? -12.526 20.313 -6.575 1.00 68.31 164 ALA A O 1
ATOM 1252 N N . ALA A 1 165 ? -14.690 19.635 -6.598 1.00 60.12 165 ALA A N 1
ATOM 1253 C CA . ALA A 1 165 ? -14.945 19.943 -7.999 1.00 60.12 165 ALA A CA 1
ATOM 1254 C C . ALA A 1 165 ? -14.577 21.407 -8.303 1.00 60.12 165 ALA A C 1
ATOM 1256 O O . ALA A 1 165 ? -14.939 22.317 -7.559 1.00 60.12 165 ALA A O 1
ATOM 1257 N N . GLY A 1 166 ? -13.818 21.623 -9.381 1.00 60.28 166 GLY A N 1
ATOM 1258 C CA . GLY A 1 166 ? -13.362 22.950 -9.822 1.00 60.28 166 GLY A CA 1
ATOM 1259 C C . GLY A 1 166 ? -11.905 23.301 -9.488 1.00 60.28 166 GLY A C 1
ATOM 1260 O O . GLY A 1 166 ? -11.331 24.155 -10.154 1.00 60.28 166 GLY A O 1
ATOM 1261 N N . ASN A 1 167 ? -11.251 22.604 -8.548 1.00 70.56 167 ASN A N 1
ATOM 1262 C CA . ASN A 1 167 ? -9.837 22.867 -8.207 1.00 70.56 167 ASN A CA 1
ATOM 1263 C C . ASN A 1 167 ? -8.818 22.140 -9.105 1.00 70.56 167 ASN A C 1
ATOM 1265 O O . ASN A 1 167 ? -7.611 22.405 -9.039 1.00 70.56 167 ASN A O 1
ATOM 1269 N N . ARG A 1 168 ? -9.274 21.193 -9.930 1.00 78.19 168 ARG A N 1
ATOM 1270 C CA . ARG A 1 168 ? -8.436 20.414 -10.851 1.00 78.19 168 ARG A CA 1
ATOM 1271 C C . ARG A 1 168 ? -9.130 20.248 -12.204 1.00 78.19 168 ARG A C 1
ATOM 1273 O O . ARG A 1 168 ? -10.338 20.051 -12.213 1.00 78.19 168 ARG A O 1
ATOM 1280 N N . PRO A 1 169 ? -8.398 20.286 -13.331 1.00 79.62 169 PRO A N 1
ATOM 1281 C CA . PRO A 1 169 ? -8.987 20.088 -14.657 1.00 79.62 169 PRO A CA 1
ATOM 1282 C C . PRO A 1 169 ? -9.329 18.620 -14.955 1.00 79.62 169 PRO A C 1
ATOM 1284 O O . PRO A 1 169 ? -10.163 18.357 -15.808 1.00 79.62 169 PRO A O 1
ATOM 1287 N N . ASP A 1 170 ? -8.690 17.672 -14.265 1.00 84.44 170 ASP A N 1
ATOM 1288 C CA . ASP A 1 170 ? -8.855 16.231 -14.474 1.00 84.44 170 ASP A CA 1
ATOM 1289 C C . ASP A 1 170 ? -10.066 15.696 -13.679 1.00 84.44 170 ASP A C 1
ATOM 1291 O O . ASP A 1 170 ? -9.979 15.637 -12.443 1.00 84.44 170 ASP A O 1
ATOM 1295 N N . PRO A 1 171 ? -11.170 15.281 -14.338 1.00 85.31 171 PRO A N 1
ATOM 1296 C CA . PRO A 1 171 ? -12.385 14.818 -13.662 1.00 85.31 171 PRO A CA 1
ATOM 1297 C C . PRO A 1 171 ? -12.164 13.585 -12.783 1.00 85.31 171 PRO A C 1
ATOM 1299 O O . PRO A 1 171 ? -12.840 13.419 -11.769 1.00 85.31 171 PRO A O 1
ATOM 1302 N N . LEU A 1 172 ? -11.179 12.739 -13.114 1.00 89.31 172 LEU A N 1
ATOM 1303 C CA . LEU A 1 172 ? -10.836 11.569 -12.302 1.00 89.31 172 LEU A CA 1
ATOM 1304 C C . LEU A 1 172 ? -10.382 11.985 -10.902 1.00 89.31 172 LEU A C 1
ATOM 1306 O O . LEU A 1 172 ? -10.615 11.268 -9.936 1.00 89.31 172 LEU A O 1
ATOM 1310 N N . THR A 1 173 ? -9.777 13.163 -10.763 1.00 89.44 173 THR A N 1
ATOM 1311 C CA . THR A 1 173 ? -9.300 13.654 -9.465 1.00 89.44 173 THR A CA 1
ATOM 1312 C C . THR A 1 173 ? -10.382 14.310 -8.610 1.00 89.44 173 THR A C 1
ATOM 1314 O O . THR A 1 173 ? -10.080 14.727 -7.494 1.00 89.44 173 THR A O 1
ATOM 1317 N N . HIS A 1 174 ? -11.624 14.418 -9.099 1.00 88.38 174 HIS A N 1
ATOM 1318 C CA . HIS A 1 174 ? -12.749 14.996 -8.343 1.00 88.38 174 HIS A CA 1
ATOM 1319 C C . HIS A 1 174 ? -13.432 13.996 -7.406 1.00 88.38 174 HIS A C 1
ATOM 1321 O O . HIS A 1 174 ? -14.237 14.391 -6.571 1.00 88.38 174 HIS A O 1
ATOM 1327 N N . GLY A 1 175 ? -13.108 12.710 -7.531 1.00 88.69 175 GLY A N 1
ATOM 1328 C CA . GLY A 1 175 ? -13.526 11.668 -6.599 1.00 88.69 175 GLY A CA 1
ATOM 1329 C C . GLY A 1 175 ? -12.338 10.841 -6.110 1.00 88.69 175 GLY A C 1
ATOM 1330 O O . GLY A 1 175 ? -11.199 11.122 -6.494 1.00 88.69 175 GLY A O 1
ATOM 1331 N N . PRO A 1 176 ? -12.582 9.801 -5.297 1.00 92.94 176 PRO A N 1
ATOM 1332 C CA . PRO A 1 176 ? -11.531 8.941 -4.775 1.00 92.94 176 PRO A CA 1
ATOM 1333 C C . PRO A 1 176 ? -10.697 8.302 -5.886 1.00 92.94 176 PRO A C 1
ATOM 1335 O O . PRO A 1 176 ? -11.235 7.751 -6.846 1.00 92.94 176 PRO A O 1
ATOM 1338 N N . TYR A 1 177 ? -9.375 8.360 -5.787 1.00 94.44 177 TYR A N 1
ATOM 1339 C CA . TYR A 1 177 ? -8.487 7.784 -6.793 1.00 94.44 177 TYR A CA 1
ATOM 1340 C C . TYR A 1 177 ? -7.206 7.232 -6.168 1.00 94.44 177 TYR A C 1
ATOM 1342 O O . TYR A 1 177 ? -6.768 7.673 -5.105 1.00 94.44 177 TYR A O 1
ATOM 1350 N N . ALA A 1 178 ? -6.598 6.260 -6.842 1.00 94.81 178 ALA A N 1
ATOM 1351 C CA . ALA A 1 178 ? -5.257 5.794 -6.552 1.00 94.81 178 ALA A CA 1
ATOM 1352 C C . ALA A 1 178 ? -4.268 6.394 -7.549 1.00 94.81 178 ALA A C 1
ATOM 1354 O O . ALA A 1 178 ? -4.569 6.526 -8.734 1.00 94.81 178 ALA A O 1
ATOM 1355 N N . GLU A 1 179 ? -3.076 6.736 -7.077 1.00 94.50 179 GLU A N 1
ATOM 1356 C CA . GLU A 1 179 ? -1.947 7.137 -7.914 1.00 94.50 179 GLU A CA 1
ATOM 1357 C C . GLU A 1 179 ? -0.817 6.132 -7.707 1.00 94.50 179 GLU A C 1
ATOM 1359 O O . GLU A 1 179 ? -0.296 5.992 -6.600 1.00 94.50 179 GLU A O 1
ATOM 1364 N N . VAL A 1 180 ? -0.459 5.411 -8.765 1.00 94.56 180 VAL A N 1
ATOM 1365 C CA . VAL A 1 180 ? 0.626 4.429 -8.761 1.00 94.56 180 VAL A CA 1
ATOM 1366 C C . VAL A 1 180 ? 1.801 5.020 -9.520 1.00 94.56 180 VAL A C 1
ATOM 1368 O O . VAL A 1 180 ? 1.724 5.192 -10.734 1.00 94.56 180 VAL A O 1
ATOM 1371 N N . CYS A 1 181 ? 2.890 5.307 -8.818 1.00 91.44 181 CYS A N 1
ATOM 1372 C CA . CYS A 1 181 ? 4.176 5.614 -9.428 1.00 91.44 181 CYS A CA 1
ATOM 1373 C C . CYS A 1 181 ? 4.999 4.327 -9.449 1.00 91.44 181 CYS A C 1
ATOM 1375 O O . CYS A 1 181 ? 5.388 3.830 -8.394 1.00 91.44 181 CYS A O 1
ATOM 1377 N N . GLN A 1 182 ? 5.268 3.776 -10.626 1.00 90.25 182 GLN A N 1
ATOM 1378 C CA . GLN A 1 182 ? 6.144 2.616 -10.788 1.00 90.25 182 GLN A CA 1
ATOM 1379 C C . GLN A 1 182 ? 6.811 2.649 -12.160 1.00 90.25 182 GLN A C 1
ATOM 1381 O O . GLN A 1 182 ? 6.225 3.150 -13.115 1.00 90.25 182 GLN A O 1
ATOM 1386 N N . ASN A 1 183 ? 8.041 2.139 -12.266 1.00 84.62 183 ASN A N 1
ATOM 1387 C CA . ASN A 1 183 ? 8.793 2.086 -13.530 1.00 84.62 183 ASN A CA 1
ATOM 1388 C C . ASN A 1 183 ? 8.905 3.454 -14.244 1.00 84.62 183 ASN A C 1
ATOM 1390 O O . ASN A 1 183 ? 8.881 3.528 -15.467 1.00 84.62 183 ASN A O 1
ATOM 1394 N N . GLY A 1 184 ? 8.974 4.552 -13.479 1.00 84.31 184 GLY A N 1
ATOM 1395 C CA . GLY A 1 184 ? 9.020 5.920 -14.015 1.00 84.31 184 GLY A CA 1
ATOM 1396 C C . GLY A 1 184 ? 7.685 6.467 -14.540 1.00 84.31 184 GLY A C 1
ATOM 1397 O O . GLY A 1 184 ? 7.645 7.599 -15.013 1.00 84.31 184 GLY A O 1
ATOM 1398 N N . ILE A 1 185 ? 6.592 5.705 -14.434 1.00 89.44 185 ILE A N 1
ATOM 1399 C CA . ILE A 1 185 ? 5.262 6.074 -14.927 1.00 89.44 185 ILE A CA 1
ATOM 1400 C C . ILE A 1 185 ? 4.320 6.298 -13.745 1.00 89.44 185 ILE A C 1
ATOM 1402 O O . ILE A 1 185 ? 4.282 5.509 -12.800 1.00 89.44 185 ILE A O 1
ATOM 1406 N N . THR A 1 186 ? 3.520 7.361 -13.829 1.00 92.75 186 THR A N 1
ATOM 1407 C CA . THR A 1 186 ? 2.443 7.646 -12.878 1.00 92.75 186 THR A CA 1
ATOM 1408 C C . THR A 1 186 ? 1.099 7.324 -13.514 1.00 92.75 186 THR A C 1
ATOM 1410 O O . THR A 1 186 ? 0.686 7.983 -14.466 1.00 92.75 186 THR A O 1
ATOM 1413 N N . THR A 1 187 ? 0.400 6.332 -12.969 1.00 93.50 187 THR A N 1
ATOM 1414 C CA . THR A 1 187 ? -0.938 5.930 -13.414 1.00 93.50 187 THR A CA 1
ATOM 1415 C C . THR A 1 187 ? -1.962 6.320 -12.361 1.00 93.50 187 THR A C 1
ATOM 1417 O O . THR A 1 187 ? -1.834 5.927 -11.201 1.00 93.50 187 THR A O 1
ATOM 1420 N N . LYS A 1 188 ? -2.988 7.079 -12.756 1.00 94.25 188 LYS A N 1
ATOM 1421 C CA . LYS A 1 188 ? -4.132 7.373 -11.891 1.00 94.25 188 LYS A CA 1
ATOM 1422 C C . LYS A 1 188 ? -5.277 6.421 -12.195 1.00 94.25 188 LYS A C 1
ATOM 1424 O O .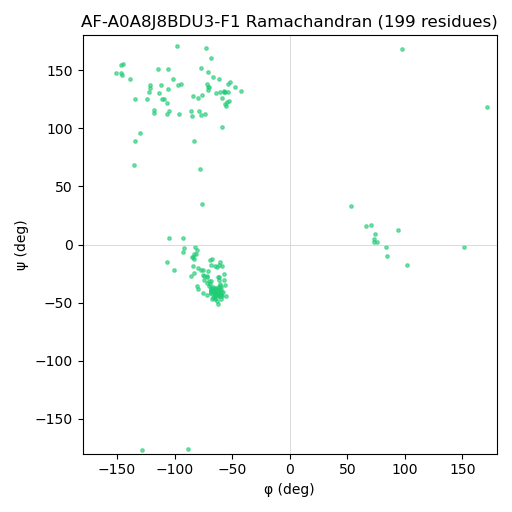 LYS A 1 188 ? -5.570 6.156 -13.359 1.00 94.25 188 LYS A O 1
ATOM 1429 N N . VAL A 1 189 ? -5.927 5.930 -11.151 1.00 94.62 189 VAL A N 1
ATOM 1430 C CA . VAL A 1 189 ? -6.958 4.900 -11.253 1.00 94.62 189 VAL A CA 1
ATOM 1431 C C . VAL A 1 189 ? -8.144 5.314 -10.388 1.00 94.62 189 VAL A C 1
ATOM 1433 O O . VAL A 1 189 ? -7.947 5.593 -9.205 1.00 94.62 189 VAL A O 1
ATOM 1436 N N . PRO A 1 190 ? -9.367 5.392 -10.935 1.00 94.81 190 PRO A N 1
ATOM 1437 C CA . PRO A 1 190 ? -10.525 5.779 -10.145 1.00 94.81 190 PRO A CA 1
ATOM 1438 C C . PRO A 1 190 ? -10.898 4.658 -9.169 1.00 94.81 190 PRO A C 1
ATOM 1440 O O . PRO A 1 190 ? -10.963 3.482 -9.541 1.00 94.81 190 PRO A O 1
ATOM 1443 N N . LEU A 1 191 ? -11.133 5.033 -7.916 1.00 94.44 191 LEU A N 1
ATOM 1444 C CA . LEU A 1 191 ? -11.533 4.133 -6.836 1.00 94.44 191 LEU A CA 1
ATOM 1445 C C . LEU A 1 191 ? -13.040 4.173 -6.625 1.00 94.44 191 LEU A C 1
ATOM 1447 O O . LEU A 1 191 ? -13.736 5.007 -7.203 1.00 94.44 191 LEU A O 1
ATOM 1451 N N . GLU A 1 192 ? -13.544 3.259 -5.801 1.00 91.81 192 GLU A N 1
ATOM 1452 C CA . GLU A 1 192 ? -14.950 3.238 -5.397 1.00 91.81 192 GLU A CA 1
ATOM 1453 C C . GLU A 1 192 ? -15.437 4.632 -4.957 1.00 91.81 192 GLU A C 1
ATOM 1455 O O . GLU A 1 192 ? -14.744 5.354 -4.240 1.00 91.81 192 GLU A O 1
ATOM 1460 N N . GLY A 1 193 ? -16.625 5.024 -5.424 1.00 88.19 193 GLY A N 1
ATOM 1461 C CA . GLY A 1 193 ? -17.193 6.354 -5.180 1.00 88.19 193 GLY A CA 1
ATOM 1462 C C . GLY A 1 193 ? -16.710 7.445 -6.142 1.00 88.19 193 GLY A C 1
ATOM 1463 O O . GLY A 1 193 ? -17.186 8.576 -6.063 1.00 88.19 193 GLY A O 1
ATOM 1464 N N . ASN A 1 194 ? -15.799 7.144 -7.073 1.00 91.25 194 ASN A N 1
ATOM 1465 C CA . ASN A 1 194 ? -15.389 8.106 -8.091 1.00 91.25 194 ASN A CA 1
ATOM 1466 C C . ASN A 1 194 ? -16.454 8.252 -9.200 1.00 91.25 194 ASN A C 1
ATOM 1468 O O . ASN A 1 194 ? -16.815 7.242 -9.815 1.00 91.25 194 ASN A O 1
ATOM 1472 N N . PRO A 1 195 ? -16.896 9.481 -9.540 1.00 88.62 195 PRO A N 1
ATOM 1473 C CA . PRO A 1 195 ? -17.900 9.716 -10.586 1.00 88.62 195 PRO A CA 1
ATOM 1474 C C . PRO A 1 195 ? -17.527 9.157 -11.966 1.00 88.62 195 PRO A C 1
ATOM 1476 O O . PRO A 1 195 ? -18.399 8.840 -12.769 1.00 88.62 195 PRO A O 1
ATOM 1479 N N . THR A 1 196 ? -16.231 8.997 -12.247 1.00 89.25 196 THR A N 1
ATOM 1480 C CA . THR A 1 196 ? -15.728 8.496 -13.538 1.00 89.25 196 THR A CA 1
ATOM 1481 C C . THR A 1 196 ? -15.793 6.969 -13.689 1.00 89.25 196 THR A C 1
ATOM 1483 O O . THR A 1 196 ? -15.490 6.442 -14.761 1.00 89.25 196 THR A O 1
ATOM 1486 N N . LEU A 1 197 ? -16.197 6.225 -12.649 1.00 84.69 197 LEU A N 1
ATOM 1487 C CA . LEU A 1 197 ? -16.358 4.769 -12.737 1.00 84.69 197 LEU A CA 1
ATOM 1488 C C . LEU A 1 197 ? -17.544 4.341 -13.607 1.00 84.69 197 LEU A C 1
ATOM 1490 O O . LEU A 1 197 ? -17.460 3.290 -14.238 1.00 84.69 197 LEU A O 1
ATOM 1494 N N . GLY A 1 198 ? -18.607 5.151 -13.650 1.00 68.12 198 GLY A N 1
ATOM 1495 C CA . GLY A 1 198 ? -19.839 4.892 -14.404 1.00 68.12 198 GLY A CA 1
ATOM 1496 C C . GLY A 1 198 ? -19.873 5.491 -15.813 1.00 68.12 198 GLY A C 1
ATOM 1497 O O . GLY A 1 198 ? -20.906 5.421 -16.470 1.00 68.12 198 GLY A O 1
ATOM 1498 N N . GLY A 1 199 ? -18.772 6.086 -16.279 1.00 52.03 199 GLY A N 1
ATOM 1499 C CA . GLY A 1 199 ? -18.653 6.576 -17.649 1.00 52.03 199 GLY A CA 1
ATOM 1500 C C . GLY A 1 199 ? -18.249 5.451 -18.592 1.00 52.03 199 GLY A C 1
ATOM 1501 O O . GLY A 1 199 ? -17.060 5.227 -18.814 1.00 52.03 199 GLY A O 1
ATOM 1502 N N . THR A 1 200 ? -19.226 4.738 -19.145 1.00 37.56 200 THR A N 1
ATOM 1503 C CA . THR A 1 200 ? -19.068 4.182 -20.494 1.00 37.56 200 THR A CA 1
ATOM 1504 C C . THR A 1 200 ? -18.865 5.380 -21.438 1.00 37.56 200 THR A C 1
ATOM 1506 O O . THR A 1 200 ? -19.612 6.351 -21.287 1.00 37.56 200 THR A O 1
ATOM 1509 N N . PRO A 1 201 ? -17.858 5.398 -22.332 1.00 42.00 201 PRO A N 1
ATOM 1510 C CA . PRO A 1 201 ? -17.893 6.329 -23.457 1.00 42.00 201 PRO A CA 1
ATOM 1511 C C . PRO A 1 201 ? -19.144 6.100 -24.314 1.00 42.00 201 PRO A C 1
ATOM 1513 O O . PRO A 1 201 ? -19.622 4.941 -24.366 1.00 42.00 201 PRO A O 1
#

Secondary structure (DSSP, 8-state):
-HHHHHHHHHHHHHHHHHHHHHHHHHHHHHHHHHHHHHHHHHHHHHHHHHHHHHHHHTS----HHHHHHHHHHHHHHHHHHHHHH-TTS-TTSS-PPTT-SPPPTTTT-TTT--GGGGTT--HHHHHHHS-TTSEEEE-SSTT-EEEE-SSSTT-EEEEE----TTS-S-GGGGS-EEEEEETTEEEEEEPTT-GGGG---

Sequence (201 aa):
MAERIEQSLSRDAGKAIENMYREAGKRTEDVVKRVTQADEEQARKLLEVAEHLGRTDAAKTTSAAEKQAQAATRSTLRRQFSQVLDPGGQIRDLAPLKGTGPELPGIRDPGAFDPQSLRGLSAEKIERGVPGHWVAAESKSGGGKVFRDPGNFGRQLRTMPGYAAGNRPDPLTHGPYAEVCQNGITTKVPLEGNPTLGGTP

pLDDT: mean 70.83, std 16.71, range [37.56, 94.81]

Radius of gyration: 27.73 Å; Cα contacts (8 Å, |Δi|>4): 215; chains: 1; bounding box: 53×56×92 Å

Foldseek 3Di:
DVVVVVVVVVVVVVVVVVVVVVVVVVVVVVVVVVVVVVVVVVVVVVVVVVVVVVVPVVDDPDDPVVVVVVVVVVVVVVVVVVCVVCVDVVVPPPDDQFQPAQAQFCLVPLVGDDPQSQAAADPVNNRSNHHNPWDKDFDPPQGWIKTHDPVAPQWIKIWHQADPPPPDPDLLRNGIWMWTGGPNDTDIHRYHPRPCSPDDD

Nearest PDB structures (foldseek):
  4n9f-assembly12_2  TM=4.009E-01  e=1.605E+00  Human immunodeficiency virus 1